Protein AF-A0AAN6NBF3-F1 (afdb_monomer)

Radius of gyration: 44.79 Å; Cα contacts (8 Å, |Δi|>4): 37; chains: 1; bounding box: 93×50×182 Å

Mean predicted aligned error: 23.92 Å

pLDDT: mean 76.31, std 18.89, range [33.0, 98.12]

Secondary structure (DSSP, 8-state):
----------S-HHHHHHHHHHHHHHHHHHHHHHHHS-SSSPPPP----HHHHHHHHHHHHHHHHHHHHHHHHHHHHHHHHHHHHHHHHHH-------------------------TTHHHHHHHHHHHHHHHHH--HHHHHHHHHHHHHHHHTT--TTSSSSSSPPPHHHHHHHHHHHHHHHHHHHHHHHHHHHHHHHHHHHHHHHHHHHHHHHHHHHHHSSS--S-----S--S-HHHHHHHHHHHHHHHHHHHHHHHHHHHHHHHHHHHHHTTSSS---------HHHHHHHHHHHHHHHHHHHHHHHHHGGGTTS-S-HHHHHHHHHHHHHHHHHHHHHHHHHHHHHHHHHS------

Structure (mmCIF, N/CA/C/O backbone):
data_AF-A0AAN6NBF3-F1
#
_entry.id   AF-A0AAN6NBF3-F1
#
loop_
_atom_site.group_PDB
_atom_site.id
_atom_site.type_symbol
_atom_site.label_atom_id
_atom_site.label_alt_id
_atom_site.label_comp_id
_atom_site.label_asym_id
_atom_site.label_entity_id
_atom_site.label_seq_id
_atom_site.pdbx_PDB_ins_code
_atom_site.Cartn_x
_atom_site.Cartn_y
_atom_site.Cartn_z
_atom_site.occupancy
_atom_site.B_iso_or_equiv
_atom_site.auth_seq_id
_atom_site.auth_comp_id
_atom_site.auth_asym_id
_atom_site.auth_atom_id
_atom_site.pdbx_PDB_model_num
ATOM 1 N N . MET A 1 1 ? 53.195 22.946 19.155 1.00 43.22 1 MET A N 1
ATOM 2 C CA . MET A 1 1 ? 53.053 23.530 17.805 1.00 43.22 1 MET A CA 1
ATOM 3 C C . MET A 1 1 ? 52.945 22.407 16.788 1.00 43.22 1 MET A C 1
ATOM 5 O O . MET A 1 1 ? 53.951 21.790 16.474 1.00 43.22 1 MET A O 1
ATOM 9 N N . ALA A 1 2 ? 51.737 22.121 16.311 1.00 36.72 2 ALA A N 1
ATOM 10 C CA . ALA A 1 2 ? 51.493 21.254 15.160 1.00 36.72 2 ALA A CA 1
ATOM 11 C C . ALA A 1 2 ? 50.267 21.817 14.428 1.00 36.72 2 ALA A C 1
ATOM 13 O O . ALA A 1 2 ? 49.318 22.270 15.062 1.00 36.72 2 ALA A O 1
ATOM 14 N N . ARG A 1 3 ? 50.392 21.941 13.109 1.00 39.16 3 ARG A N 1
ATOM 15 C CA . ARG A 1 3 ? 49.654 22.874 12.252 1.00 39.16 3 ARG A CA 1
ATOM 16 C C . ARG A 1 3 ? 48.194 22.457 12.059 1.00 39.16 3 ARG A C 1
ATOM 18 O O . ARG A 1 3 ? 47.922 21.315 11.711 1.00 39.16 3 ARG A O 1
ATOM 25 N N . LEU A 1 4 ? 47.286 23.420 12.212 1.00 40.78 4 LEU A N 1
ATOM 26 C CA . LEU A 1 4 ? 45.929 23.349 11.672 1.00 40.78 4 LEU A CA 1
ATOM 27 C C . LEU A 1 4 ? 45.999 23.181 10.144 1.00 40.78 4 LEU A C 1
ATOM 29 O O . LEU A 1 4 ? 46.654 24.005 9.501 1.00 40.78 4 LEU A O 1
ATOM 33 N N . PRO A 1 5 ? 45.271 22.238 9.527 1.00 43.66 5 PRO A N 1
ATOM 34 C CA . PRO A 1 5 ? 44.808 22.425 8.166 1.00 43.66 5 PRO A CA 1
ATOM 35 C C . PRO A 1 5 ? 43.538 23.284 8.224 1.00 43.66 5 PRO A C 1
ATOM 37 O O . PRO A 1 5 ? 42.413 22.793 8.192 1.00 43.66 5 PRO A O 1
ATOM 40 N N . GLN A 1 6 ? 43.726 24.598 8.353 1.00 49.75 6 GLN A N 1
ATOM 41 C CA . GLN A 1 6 ? 42.743 25.535 7.822 1.00 49.75 6 GLN A CA 1
ATOM 42 C C . GLN A 1 6 ? 42.815 25.429 6.289 1.00 49.75 6 GLN A C 1
ATOM 44 O O . GLN A 1 6 ? 43.917 25.464 5.752 1.00 49.75 6 GLN A O 1
ATOM 49 N N . GLN A 1 7 ? 41.654 25.352 5.623 1.00 48.50 7 GLN A N 1
ATOM 50 C CA . GLN A 1 7 ? 41.431 25.417 4.160 1.00 48.50 7 GLN A CA 1
ATOM 51 C C . GLN A 1 7 ? 41.304 24.080 3.390 1.00 48.50 7 GLN A C 1
ATOM 53 O O . GLN A 1 7 ? 42.150 23.734 2.574 1.00 48.50 7 GLN A O 1
ATOM 58 N N . THR A 1 8 ? 40.167 23.388 3.552 1.00 42.41 8 THR A N 1
ATOM 59 C CA . THR A 1 8 ? 39.599 22.464 2.531 1.00 42.41 8 THR A CA 1
ATOM 60 C C . THR A 1 8 ? 38.074 22.598 2.353 1.00 42.41 8 THR A C 1
ATOM 62 O O . THR A 1 8 ? 37.410 21.707 1.836 1.00 42.41 8 THR A O 1
ATOM 65 N N . ALA A 1 9 ? 37.490 23.745 2.699 1.00 49.81 9 ALA A N 1
ATOM 66 C CA . ALA A 1 9 ? 36.488 24.335 1.808 1.00 49.81 9 ALA A CA 1
ATOM 67 C C . ALA A 1 9 ? 37.347 25.159 0.853 1.00 49.81 9 ALA A C 1
ATOM 69 O O . ALA A 1 9 ? 38.127 25.961 1.348 1.00 49.81 9 ALA A O 1
ATOM 70 N N . ILE A 1 10 ? 37.464 24.854 -0.436 1.00 47.06 10 ILE A N 1
ATOM 71 C CA . ILE A 1 10 ? 36.564 25.257 -1.518 1.00 47.06 10 ILE A CA 1
ATOM 72 C C . ILE A 1 10 ? 36.914 24.315 -2.716 1.00 47.06 10 ILE A C 1
ATOM 74 O O . ILE A 1 10 ? 38.089 24.047 -2.920 1.00 47.06 10 ILE A O 1
ATOM 78 N N . PHE A 1 11 ? 36.050 23.667 -3.509 1.00 59.59 11 PHE A N 1
ATOM 79 C CA . PHE A 1 11 ? 34.977 24.199 -4.351 1.00 59.59 11 PHE A CA 1
ATOM 80 C C . PHE A 1 11 ? 34.038 23.073 -4.839 1.00 59.59 11 PHE A C 1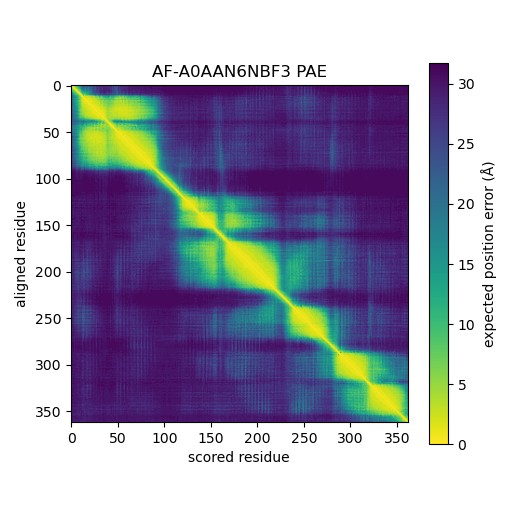
ATOM 82 O O . PHE A 1 11 ? 34.285 22.406 -5.839 1.00 59.59 11 PHE A O 1
ATOM 89 N N . SER A 1 12 ? 32.901 22.917 -4.168 1.00 60.81 12 SER A N 1
ATOM 90 C CA . SER A 1 12 ? 31.622 22.599 -4.812 1.00 60.81 12 SER A CA 1
ATOM 91 C C . SER A 1 12 ? 30.516 23.045 -3.854 1.00 60.81 12 SER A C 1
ATOM 93 O O . SER A 1 12 ? 30.543 22.628 -2.690 1.00 60.81 12 SER A O 1
ATOM 95 N N . PRO A 1 13 ? 29.554 23.885 -4.286 1.00 73.31 13 PRO A N 1
ATOM 96 C CA . PRO A 1 13 ? 28.426 24.303 -3.450 1.00 73.31 13 PRO A CA 1
ATOM 97 C C . PRO A 1 13 ? 27.709 23.127 -2.775 1.00 73.31 13 PRO A C 1
ATOM 99 O O . PRO A 1 13 ? 27.250 23.244 -1.641 1.00 73.31 13 PRO A O 1
ATOM 102 N N . SER A 1 14 ? 27.672 21.970 -3.439 1.00 72.25 14 SER A N 1
ATOM 103 C CA . SER A 1 14 ? 27.056 20.750 -2.918 1.00 72.25 14 SER A CA 1
ATOM 104 C C . SER A 1 14 ? 27.813 20.160 -1.726 1.00 72.25 14 SER A C 1
ATOM 106 O O . SER A 1 14 ? 27.184 19.762 -0.751 1.00 72.25 14 SER A O 1
ATOM 108 N N . VAL A 1 15 ? 29.150 20.146 -1.763 1.00 78.88 15 VAL A N 1
ATOM 109 C CA . VAL A 1 15 ? 29.986 19.620 -0.665 1.00 78.88 15 VAL A CA 1
ATOM 110 C C . VAL A 1 15 ? 29.936 20.556 0.539 1.00 78.88 15 VAL A C 1
ATOM 112 O O . VAL A 1 15 ? 29.787 20.100 1.669 1.00 78.88 15 VAL A O 1
ATOM 115 N N . ALA A 1 16 ? 29.974 21.870 0.299 1.00 77.56 16 ALA A N 1
ATOM 116 C CA . ALA A 1 16 ? 29.812 22.864 1.355 1.00 77.56 16 ALA A CA 1
ATOM 117 C C . ALA A 1 16 ? 28.431 22.760 2.024 1.00 77.56 16 ALA A C 1
ATOM 119 O O . ALA A 1 16 ? 28.337 22.801 3.249 1.00 77.56 16 ALA A O 1
ATOM 120 N N . ARG A 1 17 ? 27.364 22.558 1.237 1.00 79.62 17 ARG A N 1
ATOM 121 C CA . ARG A 1 17 ? 26.010 22.343 1.766 1.00 79.62 17 ARG A CA 1
ATOM 122 C C . ARG A 1 17 ? 25.912 21.049 2.578 1.00 79.62 17 ARG A C 1
ATOM 124 O O . ARG A 1 17 ? 25.316 21.083 3.647 1.00 79.62 17 ARG A O 1
ATOM 131 N N . ALA A 1 18 ? 26.514 19.953 2.111 1.00 80.50 18 ALA A N 1
ATOM 132 C CA . ALA A 1 18 ? 26.526 18.674 2.825 1.00 80.50 18 ALA A CA 1
ATOM 133 C C . ALA A 1 18 ? 27.321 18.739 4.144 1.00 80.50 18 ALA A C 1
ATOM 135 O O . ALA A 1 18 ? 26.892 18.197 5.159 1.00 80.50 18 ALA A O 1
ATOM 136 N N . ALA A 1 19 ? 28.455 19.445 4.158 1.00 81.00 19 ALA A N 1
ATOM 137 C CA . ALA A 1 19 ? 29.223 19.674 5.380 1.00 81.00 19 ALA A CA 1
ATOM 138 C C . ALA A 1 19 ? 28.460 20.571 6.370 1.00 81.00 19 ALA A C 1
ATOM 140 O O . ALA A 1 19 ? 28.448 20.297 7.568 1.00 81.00 19 ALA A O 1
ATOM 141 N N . ALA A 1 20 ? 27.780 21.611 5.874 1.00 80.62 20 ALA A N 1
ATOM 142 C CA . ALA A 1 20 ? 26.951 22.486 6.697 1.00 80.62 20 ALA A CA 1
ATOM 143 C C . ALA A 1 20 ? 25.731 21.756 7.287 1.00 80.62 20 ALA A C 1
ATOM 145 O O . ALA A 1 20 ? 25.410 21.969 8.455 1.00 80.62 20 ALA A O 1
ATOM 146 N N . SER A 1 21 ? 25.072 20.879 6.519 1.00 82.75 21 SER A N 1
ATOM 147 C CA . SER A 1 21 ? 23.970 20.060 7.038 1.00 82.75 21 SER A CA 1
ATOM 148 C C . SER A 1 21 ? 24.465 19.063 8.081 1.00 82.75 21 SER A C 1
ATOM 150 O O . SER A 1 21 ? 23.908 19.019 9.169 1.00 82.75 21 SER A O 1
ATOM 152 N N . ALA A 1 22 ? 25.573 18.363 7.817 1.00 86.06 22 ALA A N 1
ATOM 153 C CA . ALA A 1 22 ? 26.155 17.437 8.786 1.00 86.06 22 ALA A CA 1
ATOM 154 C C . ALA A 1 22 ? 26.564 18.142 10.093 1.00 86.06 22 ALA A C 1
ATOM 156 O O . ALA A 1 22 ? 26.351 17.606 11.176 1.00 86.06 22 ALA A O 1
ATOM 157 N N . ALA A 1 23 ? 27.112 19.360 10.020 1.00 86.81 23 ALA A N 1
ATOM 158 C CA . ALA A 1 23 ? 27.438 20.150 11.209 1.00 86.81 23 ALA A CA 1
ATOM 159 C C . ALA A 1 23 ? 26.187 20.539 12.019 1.00 86.81 23 ALA A C 1
ATOM 161 O O . ALA A 1 23 ? 26.211 20.490 13.250 1.00 86.81 23 ALA A O 1
ATOM 162 N N . LYS A 1 24 ? 25.084 20.887 11.341 1.00 90.31 24 LYS A N 1
ATOM 163 C CA . LYS A 1 24 ? 23.792 21.155 11.990 1.00 90.31 24 LYS A CA 1
ATOM 164 C C . LYS A 1 24 ? 23.248 19.899 12.674 1.00 90.31 24 LYS A C 1
ATOM 166 O O . LYS A 1 24 ? 22.846 19.970 13.833 1.00 90.31 24 LYS A O 1
ATOM 171 N N . ASP A 1 25 ? 23.292 18.765 11.991 1.00 92.56 25 ASP A N 1
ATOM 172 C CA . ASP A 1 25 ? 22.816 17.486 12.515 1.00 92.56 25 ASP A CA 1
ATOM 173 C C . ASP A 1 25 ? 23.613 17.056 13.758 1.00 92.56 25 ASP A C 1
ATOM 175 O O . ASP A 1 25 ? 23.029 16.654 14.763 1.00 92.56 25 ASP A O 1
ATOM 179 N N . TRP A 1 26 ? 24.936 17.249 13.755 1.00 91.94 26 TRP A N 1
ATOM 180 C CA . TRP A 1 26 ? 25.766 17.037 14.944 1.00 91.94 26 TRP A CA 1
ATOM 181 C C . TRP A 1 26 ? 25.393 17.963 16.103 1.00 91.94 26 TRP A C 1
ATOM 183 O O . TRP A 1 26 ? 25.339 17.505 17.240 1.00 91.94 26 TRP A O 1
ATOM 193 N N . SER A 1 27 ? 25.094 19.240 15.840 1.00 90.81 27 SER A N 1
ATOM 194 C CA . SER A 1 27 ? 24.665 20.166 16.899 1.00 90.81 27 SER A CA 1
ATOM 195 C C . SER A 1 27 ? 23.335 19.752 17.538 1.00 90.81 27 SER A C 1
ATOM 197 O O . SER A 1 27 ? 23.173 19.869 18.753 1.00 90.81 27 SER A O 1
ATOM 199 N N . PHE A 1 28 ? 22.412 19.204 16.738 1.00 92.56 28 PHE A N 1
ATOM 200 C CA . PHE A 1 28 ? 21.152 18.653 17.227 1.00 92.56 28 PHE A CA 1
ATOM 201 C C . PHE A 1 28 ? 21.399 17.429 18.115 1.00 92.56 28 PHE A C 1
ATOM 203 O O . PHE A 1 28 ? 20.961 17.417 19.265 1.00 92.56 28 PHE A O 1
ATOM 210 N N . VAL A 1 29 ? 22.174 16.452 17.631 1.00 91.38 29 VAL A N 1
ATOM 211 C CA . VAL A 1 29 ? 22.527 15.246 18.396 1.00 91.38 29 VAL A CA 1
ATOM 212 C C . VAL A 1 29 ? 23.249 15.600 19.695 1.00 91.38 29 VAL A C 1
ATOM 214 O O . VAL A 1 29 ? 22.909 15.055 20.740 1.00 91.38 29 VAL A O 1
ATOM 217 N N . ASP A 1 30 ? 24.197 16.541 19.662 1.00 89.25 30 ASP A N 1
ATOM 218 C CA . ASP A 1 30 ? 24.897 16.996 20.862 1.00 89.25 30 ASP A CA 1
ATOM 219 C C . ASP A 1 30 ? 23.894 17.608 21.856 1.00 89.25 30 ASP A C 1
ATOM 221 O O . ASP A 1 30 ? 23.885 17.211 23.019 1.00 89.25 30 ASP A O 1
ATOM 225 N N . SER A 1 31 ? 22.997 18.505 21.430 1.00 90.00 31 SER A N 1
ATOM 226 C CA . SER A 1 31 ? 21.980 19.090 22.325 1.00 90.00 31 SER A CA 1
ATOM 227 C C . SER A 1 31 ? 21.046 18.039 22.942 1.00 90.00 31 SER A C 1
ATOM 229 O O . SER A 1 31 ? 20.753 18.083 24.140 1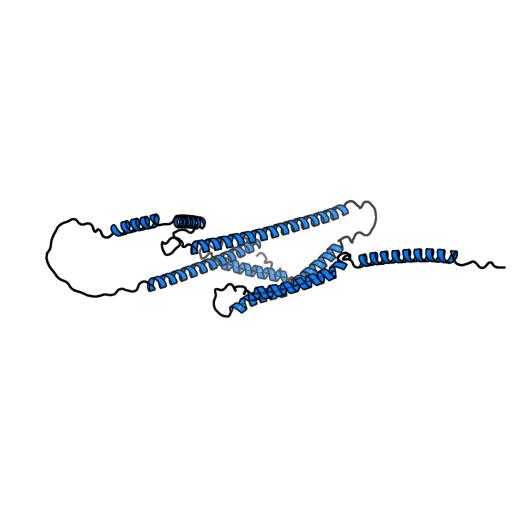.00 90.00 31 SER A O 1
ATOM 231 N N . TRP A 1 32 ? 20.652 17.042 22.149 1.00 91.06 32 TRP A N 1
ATOM 232 C CA . TRP A 1 32 ? 19.799 15.937 22.570 1.00 91.06 32 TRP A CA 1
ATOM 233 C C . TRP A 1 32 ? 20.515 15.005 23.564 1.00 91.06 32 TRP A C 1
ATOM 235 O O . TRP A 1 32 ? 19.954 14.659 24.606 1.00 91.06 32 TRP A O 1
ATOM 245 N N . LEU A 1 33 ? 21.789 14.679 23.327 1.00 88.88 33 LEU A N 1
ATOM 246 C CA . LEU A 1 33 ? 22.610 13.913 24.268 1.00 88.88 33 LEU A CA 1
ATOM 247 C C . LEU A 1 33 ? 22.807 14.668 25.590 1.00 88.88 33 LEU A C 1
ATOM 249 O O . LEU A 1 33 ? 22.673 14.071 26.655 1.00 88.88 33 LEU A O 1
ATOM 253 N N . HIS A 1 34 ? 23.050 15.981 25.557 1.00 87.88 34 HIS A N 1
ATOM 254 C CA . HIS A 1 34 ? 23.149 16.786 26.782 1.00 87.88 34 HIS A CA 1
ATOM 255 C C . HIS A 1 34 ? 21.834 16.807 27.575 1.00 87.88 34 HIS A C 1
ATOM 257 O O . HIS A 1 34 ? 21.866 16.826 28.804 1.00 87.88 34 HIS A O 1
ATOM 263 N N . SER A 1 35 ? 20.683 16.760 26.896 1.00 87.00 35 SER A N 1
ATOM 264 C CA . SER A 1 35 ? 19.375 16.635 27.549 1.00 87.00 35 SER A CA 1
ATOM 265 C C . SER A 1 35 ? 19.188 15.274 28.232 1.00 87.00 35 SER A C 1
ATOM 267 O O . SER A 1 35 ? 18.689 15.224 29.356 1.00 87.00 35 SER A O 1
ATOM 269 N N . LYS A 1 36 ? 19.607 14.171 27.594 1.00 84.69 36 LYS A N 1
ATOM 270 C CA . LYS A 1 36 ? 19.441 12.810 28.142 1.00 84.69 36 LYS A CA 1
ATOM 271 C C . LYS A 1 36 ? 20.499 12.436 29.195 1.00 84.69 36 LYS A C 1
ATOM 273 O O . LYS A 1 36 ? 20.242 11.548 30.004 1.00 84.69 36 LYS A O 1
ATOM 278 N N . PHE A 1 37 ? 21.642 13.127 29.239 1.00 85.12 37 PHE A N 1
ATOM 279 C CA . PHE A 1 37 ? 22.717 12.917 30.222 1.00 85.12 37 PHE A CA 1
ATOM 280 C C . PHE A 1 37 ? 22.956 14.140 31.142 1.00 85.12 37 PHE A C 1
ATOM 282 O O . PHE A 1 37 ? 24.029 14.752 31.097 1.00 85.12 37 PHE A O 1
ATOM 289 N N . PRO A 1 38 ? 21.997 14.521 32.012 1.00 79.75 38 PRO A N 1
ATOM 290 C CA . PRO A 1 38 ? 22.195 15.616 32.956 1.00 79.75 38 PRO A CA 1
ATOM 291 C C . PRO A 1 38 ? 23.096 15.194 34.134 1.00 79.75 38 PRO A C 1
ATOM 293 O O . PRO A 1 38 ? 22.701 14.400 34.982 1.00 79.75 38 PRO A O 1
ATOM 296 N N . GLY A 1 39 ? 24.292 15.788 34.226 1.00 67.75 39 GLY A N 1
ATOM 297 C CA . GLY A 1 39 ? 25.159 15.745 35.413 1.00 67.75 39 GLY A CA 1
ATOM 298 C C . GLY A 1 39 ? 25.971 14.452 35.626 1.00 67.75 39 GLY A C 1
ATOM 299 O O . GLY A 1 39 ? 25.451 13.348 35.562 1.00 67.75 39 GLY A O 1
ATOM 300 N N . HIS A 1 40 ? 27.269 14.619 35.931 1.00 58.81 40 HIS A N 1
ATOM 301 C CA . HIS A 1 40 ? 28.294 13.642 36.388 1.00 58.81 40 HIS A CA 1
ATOM 302 C C . HIS A 1 40 ? 28.554 12.386 35.527 1.00 58.81 40 HIS A C 1
ATOM 304 O O . HIS A 1 40 ? 29.676 11.884 35.528 1.00 58.81 40 HIS A O 1
ATOM 310 N N . ARG A 1 41 ? 27.594 11.907 34.734 1.00 64.38 41 ARG A N 1
ATOM 311 C CA . ARG A 1 41 ? 27.805 10.975 33.624 1.00 64.38 41 ARG A CA 1
ATOM 312 C C . ARG A 1 41 ? 27.828 11.786 32.338 1.00 64.38 41 ARG A C 1
ATOM 314 O O . ARG A 1 41 ? 26.805 11.951 31.689 1.00 64.38 41 ARG A O 1
ATOM 321 N N . GLY A 1 42 ? 28.989 12.351 32.013 1.00 72.19 42 GLY A N 1
ATOM 322 C CA . GLY A 1 42 ? 29.194 12.957 30.699 1.00 72.19 42 GLY A CA 1
ATOM 323 C C . GLY A 1 42 ? 28.897 11.950 29.586 1.00 72.19 42 GLY A C 1
ATOM 324 O O . GLY A 1 42 ? 28.964 10.737 29.803 1.00 72.19 42 GLY A O 1
ATOM 325 N N . VAL A 1 43 ? 28.561 12.459 28.403 1.00 76.12 43 VAL A N 1
ATOM 326 C CA . VAL A 1 43 ? 28.335 11.635 27.212 1.00 76.12 43 VAL A CA 1
ATOM 327 C C . VAL A 1 43 ? 29.551 10.716 27.007 1.00 76.12 43 VAL A C 1
ATOM 329 O O . VAL A 1 43 ? 30.676 11.224 26.952 1.00 76.12 43 VAL A O 1
ATOM 332 N N . PRO A 1 44 ? 29.370 9.383 26.929 1.00 81.38 44 PRO A N 1
ATOM 333 C CA . PRO A 1 44 ? 30.471 8.462 26.666 1.00 81.38 44 PRO A CA 1
ATOM 334 C C . PRO A 1 44 ? 31.221 8.846 25.382 1.00 81.38 44 PRO A C 1
ATOM 336 O O . PRO A 1 44 ? 30.579 9.280 24.427 1.00 81.38 44 PRO A O 1
ATOM 339 N N . PRO A 1 45 ? 32.556 8.702 25.314 1.00 80.81 45 PRO A N 1
ATOM 340 C CA . PRO A 1 45 ? 33.281 8.988 24.084 1.00 80.81 45 PRO A CA 1
ATOM 341 C C . PRO A 1 45 ? 32.875 7.983 23.000 1.00 80.81 45 PRO A C 1
ATOM 343 O O . PRO A 1 45 ? 32.869 6.776 23.234 1.00 80.81 45 PRO A O 1
ATOM 346 N N . PHE A 1 46 ? 32.554 8.481 21.810 1.00 86.25 46 PHE A N 1
ATOM 347 C CA . PHE A 1 46 ? 32.230 7.661 20.646 1.00 86.25 46 PHE A CA 1
ATOM 348 C C . PHE A 1 46 ? 32.831 8.268 19.376 1.00 86.25 46 PHE A C 1
ATOM 350 O O . PHE A 1 46 ? 33.150 9.459 19.317 1.00 86.25 46 PHE A O 1
ATOM 357 N N . GLU A 1 47 ? 32.998 7.440 18.349 1.00 89.31 47 GLU A N 1
ATOM 358 C CA . GLU A 1 47 ? 33.545 7.873 17.067 1.00 89.31 47 GLU A CA 1
ATOM 359 C C . GLU A 1 47 ? 32.504 8.673 16.272 1.00 89.31 47 GLU A C 1
ATOM 361 O O . GLU A 1 47 ? 31.386 8.215 16.031 1.00 89.31 47 GLU A O 1
ATOM 366 N N . ARG A 1 48 ? 32.869 9.884 15.838 1.00 86.25 48 ARG A N 1
ATOM 367 C CA . ARG A 1 48 ? 32.015 10.759 15.018 1.00 86.25 48 ARG A CA 1
ATOM 368 C C . ARG A 1 48 ? 32.116 10.387 13.535 1.00 86.25 48 ARG A C 1
ATOM 370 O O . ARG A 1 48 ? 32.701 11.118 12.738 1.00 86.25 48 ARG A O 1
ATOM 377 N N . THR A 1 49 ? 31.570 9.230 13.176 1.00 90.38 49 THR A N 1
ATOM 378 C CA . THR A 1 49 ? 31.453 8.739 11.795 1.00 90.38 49 THR A CA 1
ATOM 379 C C . THR A 1 49 ? 30.076 9.105 11.209 1.00 90.38 49 THR A C 1
ATOM 381 O O . THR A 1 49 ? 29.135 9.398 11.950 1.00 90.38 49 THR A O 1
ATOM 384 N N . PRO A 1 50 ? 29.898 9.130 9.873 1.00 86.31 50 PRO A N 1
ATOM 385 C CA . PRO A 1 50 ? 28.583 9.393 9.274 1.00 86.31 50 PRO A CA 1
ATOM 386 C C . PRO A 1 50 ? 27.541 8.320 9.633 1.00 86.31 50 PRO A C 1
ATOM 388 O O . PRO A 1 50 ? 26.348 8.613 9.699 1.00 86.31 50 PRO A O 1
ATOM 391 N N . GLU A 1 51 ? 27.982 7.088 9.897 1.00 87.06 51 GLU A N 1
ATOM 392 C CA . GLU A 1 51 ? 27.112 6.000 10.346 1.00 87.06 51 GLU A CA 1
ATOM 393 C C . GLU A 1 51 ? 26.603 6.234 11.771 1.00 87.06 51 GLU A C 1
ATOM 395 O O . GLU A 1 51 ? 25.407 6.071 12.019 1.00 87.06 51 GLU A O 1
ATOM 400 N N . THR A 1 52 ? 27.464 6.698 12.689 1.00 91.12 52 THR A N 1
ATOM 401 C CA . THR A 1 52 ? 27.036 7.021 14.058 1.00 91.12 52 THR A CA 1
ATOM 402 C C . THR A 1 52 ? 26.108 8.227 14.092 1.00 91.12 52 THR A C 1
ATOM 404 O O . THR A 1 52 ? 25.125 8.194 14.827 1.00 91.12 52 THR A O 1
ATOM 407 N N . LEU A 1 53 ? 26.326 9.243 13.247 1.00 90.44 53 LEU A N 1
ATOM 408 C CA . LEU A 1 53 ? 25.376 10.352 13.084 1.00 90.44 53 LEU A CA 1
ATOM 409 C C . LEU A 1 53 ? 23.998 9.849 12.649 1.00 90.44 53 LEU A C 1
ATOM 411 O O . LEU A 1 53 ? 22.990 10.233 13.235 1.00 90.44 53 LEU A O 1
ATOM 415 N N . ARG A 1 54 ? 23.944 8.964 11.646 1.00 90.12 54 ARG A N 1
ATOM 416 C CA . ARG A 1 54 ? 22.677 8.418 11.147 1.00 90.12 54 ARG A CA 1
ATOM 417 C C . ARG A 1 54 ? 21.953 7.600 12.215 1.00 90.12 54 ARG A C 1
ATOM 419 O O . ARG A 1 54 ? 20.743 7.750 12.366 1.00 90.12 54 ARG A O 1
ATOM 426 N N . ALA A 1 55 ? 22.682 6.763 12.951 1.00 92.56 55 ALA A N 1
ATOM 427 C CA . ALA A 1 55 ? 22.124 5.959 14.033 1.00 92.56 55 ALA A CA 1
ATOM 428 C C . ALA A 1 55 ? 21.613 6.831 15.193 1.00 92.56 55 ALA A C 1
ATOM 430 O O . ALA A 1 55 ? 20.502 6.615 15.672 1.00 92.56 55 ALA A O 1
ATOM 431 N N . LEU A 1 56 ? 22.384 7.842 15.609 1.00 91.94 56 LEU A N 1
ATOM 432 C CA . LEU A 1 56 ? 21.999 8.756 16.688 1.00 91.94 56 LEU A CA 1
ATOM 433 C C . LEU A 1 56 ? 20.825 9.654 16.298 1.00 91.94 56 LEU A C 1
ATOM 435 O O . LEU A 1 56 ? 19.958 9.874 17.132 1.00 91.94 56 LEU A O 1
ATOM 439 N N . LEU A 1 57 ? 20.751 10.124 15.050 1.00 93.44 57 LEU A N 1
ATOM 440 C CA . LEU A 1 57 ? 19.578 10.849 14.559 1.00 93.44 57 LEU A CA 1
ATOM 441 C C . LEU A 1 57 ? 18.331 9.970 14.575 1.00 93.44 57 LEU A C 1
ATOM 443 O O . LEU A 1 57 ? 17.315 10.396 15.107 1.00 93.44 57 LEU A O 1
ATOM 447 N N . ALA A 1 58 ? 18.416 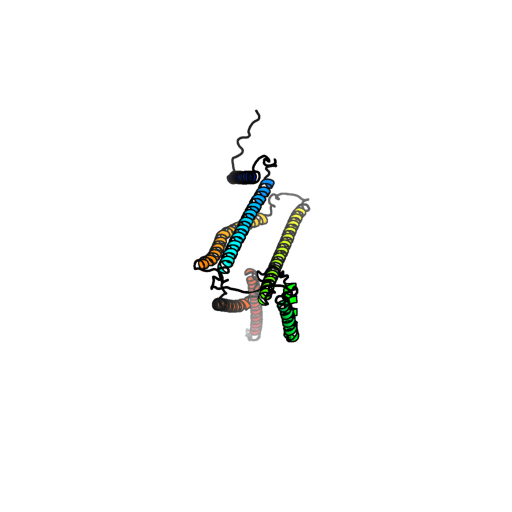8.746 14.041 1.00 93.56 58 ALA A N 1
ATOM 448 C CA . ALA A 1 58 ? 17.288 7.817 14.036 1.00 93.56 58 ALA A CA 1
ATOM 449 C C . ALA A 1 58 ? 16.797 7.512 15.460 1.00 93.56 58 ALA A C 1
ATOM 451 O O . ALA A 1 58 ? 15.594 7.479 15.714 1.00 93.56 58 ALA A O 1
ATOM 452 N N . LEU A 1 59 ? 17.728 7.336 16.399 1.00 93.38 59 LEU A N 1
ATOM 453 C CA . LEU A 1 59 ? 17.408 7.093 17.800 1.00 93.38 59 LEU A CA 1
ATOM 454 C C . LEU A 1 59 ? 16.838 8.343 18.483 1.00 93.38 59 LEU A C 1
ATOM 456 O O . LEU A 1 59 ? 15.873 8.230 19.233 1.00 93.38 59 LEU A O 1
ATOM 460 N N . ALA A 1 60 ? 17.382 9.530 18.203 1.00 93.19 60 ALA A N 1
ATOM 461 C CA . ALA A 1 60 ? 16.853 10.789 18.716 1.00 93.19 60 ALA A CA 1
ATOM 462 C C . ALA A 1 60 ? 15.409 11.006 18.252 1.00 93.19 60 ALA A C 1
ATOM 464 O O . ALA A 1 60 ? 14.543 11.248 19.088 1.00 93.19 60 ALA A O 1
ATOM 465 N N . THR A 1 61 ? 15.140 10.816 16.956 1.00 93.38 61 THR A N 1
ATOM 466 C CA . THR A 1 61 ? 13.786 10.922 16.400 1.00 93.38 61 THR A CA 1
ATOM 467 C C . THR A 1 61 ? 12.844 9.872 16.977 1.00 93.38 61 THR A C 1
ATOM 469 O O . THR A 1 61 ? 11.720 10.207 17.318 1.00 93.38 61 THR A O 1
ATOM 472 N N . ALA A 1 62 ? 13.296 8.624 17.144 1.00 94.31 62 ALA A 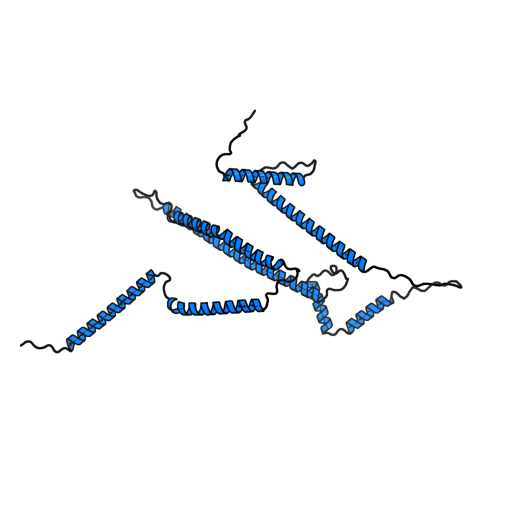N 1
ATOM 473 C CA . ALA A 1 62 ? 12.469 7.557 17.710 1.00 94.31 62 ALA A CA 1
ATOM 474 C C . ALA A 1 62 ? 12.138 7.795 19.195 1.00 94.31 62 ALA A C 1
ATOM 476 O O . ALA A 1 62 ? 11.039 7.486 19.652 1.00 94.31 62 ALA A O 1
ATOM 477 N N . ASN A 1 63 ? 13.076 8.365 19.954 1.00 94.50 63 ASN A N 1
ATOM 478 C CA . ASN A 1 63 ? 12.828 8.749 21.339 1.00 94.50 63 ASN A CA 1
ATOM 479 C C . ASN A 1 63 ? 11.876 9.942 21.436 1.00 94.50 63 ASN A C 1
ATOM 481 O O . ASN A 1 63 ? 11.028 9.943 22.317 1.00 94.50 63 ASN A O 1
ATOM 485 N N . GLU A 1 64 ? 11.996 10.935 20.553 1.00 92.81 64 GLU A N 1
ATOM 486 C CA . GLU A 1 64 ? 11.080 12.079 20.519 1.00 92.81 64 GLU A CA 1
ATOM 487 C C . GLU A 1 64 ? 9.652 11.632 20.182 1.00 92.81 64 GLU A C 1
ATOM 489 O O . GLU A 1 64 ? 8.730 11.979 20.912 1.00 92.81 64 GLU A O 1
ATOM 494 N N . THR A 1 65 ? 9.473 10.757 19.185 1.00 93.44 65 THR A N 1
ATOM 495 C CA . THR A 1 65 ? 8.153 10.183 18.872 1.00 93.44 65 THR A CA 1
ATOM 496 C C . THR A 1 65 ? 7.586 9.368 20.034 1.00 93.44 65 THR A C 1
ATOM 498 O O . THR A 1 65 ? 6.410 9.493 20.355 1.00 93.44 65 THR A O 1
ATOM 501 N N . ALA A 1 66 ? 8.414 8.571 20.717 1.00 93.38 66 ALA A N 1
ATOM 502 C CA . ALA A 1 66 ? 7.966 7.796 21.875 1.00 93.38 66 ALA A CA 1
ATOM 503 C C . ALA A 1 66 ? 7.608 8.693 23.079 1.00 93.38 66 ALA A C 1
ATOM 505 O O . ALA A 1 66 ? 6.639 8.427 23.793 1.00 93.38 66 ALA A O 1
ATOM 506 N N . ASP A 1 67 ? 8.377 9.762 23.310 1.00 92.19 67 ASP A N 1
ATOM 507 C CA . ASP A 1 67 ? 8.103 10.753 24.353 1.00 92.19 67 ASP A CA 1
ATOM 508 C C . ASP A 1 67 ? 6.790 11.513 24.042 1.00 92.19 67 ASP A C 1
ATOM 510 O O . ASP A 1 67 ? 5.967 11.718 24.941 1.00 92.19 67 ASP A O 1
ATOM 514 N N . GLU A 1 68 ? 6.539 11.862 22.772 1.00 94.50 68 GLU A N 1
ATOM 515 C CA . GLU A 1 68 ? 5.277 12.451 22.302 1.00 94.50 68 GLU A CA 1
ATOM 516 C C . GLU A 1 68 ? 4.088 11.508 22.524 1.00 94.50 68 GLU A C 1
ATOM 518 O O . GLU A 1 68 ? 3.112 11.908 23.164 1.00 94.50 68 GLU A O 1
ATOM 523 N N . GLU A 1 69 ? 4.180 10.251 22.084 1.00 94.44 69 GLU A N 1
ATOM 524 C CA . GLU A 1 69 ? 3.145 9.228 22.288 1.00 94.44 69 GLU A CA 1
ATOM 525 C C . GLU A 1 69 ? 2.816 9.053 23.772 1.00 94.44 69 GLU A C 1
ATOM 527 O O . GLU A 1 69 ? 1.649 9.091 24.170 1.00 94.44 69 GLU A O 1
ATOM 532 N N . ARG A 1 70 ? 3.840 8.953 24.627 1.00 93.81 70 ARG A N 1
ATOM 533 C CA . ARG A 1 70 ? 3.649 8.830 26.075 1.00 93.81 70 ARG A CA 1
ATOM 534 C C . ARG A 1 70 ? 2.977 10.064 26.675 1.00 93.81 70 ARG A C 1
ATOM 536 O O . ARG A 1 70 ? 2.155 9.934 27.585 1.00 93.81 70 ARG A O 1
ATOM 543 N N . SER A 1 71 ? 3.296 11.255 26.171 1.00 95.56 71 SER A N 1
ATOM 544 C CA . SER A 1 71 ? 2.643 12.494 26.600 1.00 95.56 71 SER A CA 1
ATOM 545 C C . SER A 1 71 ? 1.163 12.537 26.198 1.00 95.56 71 SER A C 1
ATOM 547 O O . SER A 1 71 ? 0.334 13.013 26.976 1.00 95.56 71 SER A O 1
ATOM 549 N N . LEU A 1 72 ? 0.815 12.000 25.023 1.00 93.81 72 LEU A N 1
ATOM 550 C CA . LEU A 1 72 ? -0.565 11.906 24.547 1.00 93.81 72 LEU A CA 1
ATOM 551 C C . LEU A 1 72 ? -1.366 10.906 25.377 1.00 93.81 72 LEU A C 1
ATOM 553 O O . LEU A 1 72 ? -2.448 11.254 25.845 1.00 93.81 72 LEU A O 1
ATOM 557 N N . VAL A 1 73 ? -0.814 9.717 25.632 1.00 94.38 73 VAL A N 1
ATOM 558 C CA . VAL A 1 73 ? -1.446 8.707 26.494 1.00 94.38 73 VAL A CA 1
ATOM 559 C C . VAL A 1 73 ? -1.698 9.274 27.890 1.00 94.38 73 VAL A C 1
ATOM 561 O O . VAL A 1 73 ? -2.825 9.224 28.368 1.00 94.38 73 VAL A O 1
ATOM 564 N N . SER A 1 74 ? -0.703 9.922 28.505 1.00 94.75 74 SER A N 1
ATOM 565 C CA . SER A 1 74 ? -0.870 10.526 29.834 1.00 94.75 74 SER A CA 1
ATOM 566 C C . SER A 1 74 ? -1.953 11.616 29.866 1.00 94.75 74 SER A C 1
ATOM 568 O O . SER A 1 74 ? -2.691 11.722 30.846 1.00 94.75 74 SER A O 1
ATOM 570 N N . ARG A 1 75 ? -2.093 12.416 28.798 1.00 95.12 75 ARG A N 1
ATOM 571 C CA . ARG A 1 75 ? -3.173 13.412 28.684 1.00 95.12 75 ARG A CA 1
ATOM 572 C C . ARG A 1 75 ? -4.544 12.765 28.516 1.00 95.12 75 ARG A C 1
ATOM 574 O O . ARG A 1 75 ? -5.500 13.240 29.123 1.00 95.12 75 ARG A O 1
ATOM 581 N N . LEU A 1 76 ? -4.642 11.710 27.709 1.00 94.88 76 LEU A N 1
ATOM 582 C CA . LEU A 1 76 ? -5.882 10.957 27.522 1.00 94.88 76 LEU A CA 1
ATOM 583 C C . LEU A 1 76 ? -6.323 10.301 28.830 1.00 94.88 76 LEU A C 1
ATOM 585 O O . LEU A 1 76 ? -7.475 10.454 29.221 1.00 94.88 76 LEU A O 1
ATOM 589 N N . GLU A 1 77 ? -5.399 9.654 29.542 1.00 94.75 77 GLU A N 1
ATOM 590 C CA . GLU A 1 77 ? -5.654 9.076 30.863 1.00 94.75 77 GLU A CA 1
ATOM 591 C C . GLU A 1 77 ? -6.127 10.144 31.857 1.00 94.75 77 GLU A C 1
ATOM 593 O O . GLU A 1 77 ? -7.132 9.948 32.537 1.00 94.75 77 GLU A O 1
ATOM 598 N N . ALA A 1 78 ? -5.464 11.305 31.908 1.00 93.69 78 ALA A N 1
ATOM 599 C CA . ALA A 1 78 ? -5.875 12.405 32.778 1.00 93.69 78 ALA A CA 1
ATOM 600 C C . ALA A 1 78 ? -7.280 12.935 32.432 1.00 93.69 78 ALA A C 1
ATOM 602 O O . ALA A 1 78 ? -8.083 13.173 33.334 1.00 93.69 78 ALA A O 1
ATOM 603 N N . SER A 1 79 ? -7.596 13.079 31.141 1.00 92.94 79 SER A N 1
ATOM 604 C CA . SER A 1 79 ? -8.923 13.503 30.677 1.00 92.94 79 SER A CA 1
ATOM 605 C C . SER A 1 79 ? -10.002 12.472 31.017 1.00 92.94 79 SER A C 1
ATOM 607 O O . SER A 1 79 ? -11.067 12.841 31.506 1.00 92.94 79 SER A O 1
ATOM 609 N N . ALA A 1 80 ? -9.722 11.184 30.808 1.00 92.44 80 ALA A N 1
ATOM 610 C CA . ALA A 1 80 ? -10.643 10.097 31.128 1.00 92.44 80 ALA A CA 1
ATOM 611 C C . ALA A 1 80 ? -10.912 10.008 32.641 1.00 92.44 80 ALA A C 1
ATOM 613 O O . ALA A 1 80 ? -12.056 9.854 33.065 1.00 92.44 80 ALA A O 1
ATOM 614 N N . LEU A 1 81 ? -9.878 10.175 33.477 1.00 92.62 81 LEU A N 1
ATOM 615 C CA . LEU A 1 81 ? -10.038 10.238 34.933 1.00 92.62 81 LEU A CA 1
ATOM 616 C C . LEU A 1 81 ? -10.883 11.442 35.367 1.00 92.62 81 LEU A C 1
ATOM 618 O O . LEU A 1 81 ? -11.716 11.306 36.263 1.00 92.62 81 LEU A O 1
ATOM 622 N N . GLN A 1 82 ? -10.704 12.601 34.731 1.00 93.00 82 GLN A N 1
ATOM 623 C CA . GLN A 1 82 ? -11.502 13.794 35.017 1.00 93.00 82 GLN A CA 1
ATOM 624 C C . GLN A 1 82 ? -12.986 13.589 34.669 1.00 93.00 82 GLN A C 1
ATOM 626 O O . GLN A 1 82 ? -13.860 13.989 35.440 1.00 93.00 82 GLN A O 1
ATOM 631 N N . GLU A 1 83 ? -13.281 12.934 33.546 1.00 91.00 83 GLU A N 1
ATOM 632 C CA . GLU A 1 83 ? -14.648 12.601 33.132 1.00 91.00 83 GLU A CA 1
ATOM 633 C C . GLU A 1 83 ? -15.311 11.623 34.116 1.00 91.00 83 GLU A C 1
ATOM 635 O O . GLU A 1 83 ? -16.420 11.876 34.595 1.00 91.00 83 GLU A O 1
ATOM 640 N N . LEU A 1 84 ? -14.597 10.569 34.531 1.00 88.50 84 LEU A N 1
ATOM 641 C CA . LEU A 1 84 ? -15.082 9.632 35.550 1.00 88.50 84 LEU A CA 1
ATOM 642 C C . LEU A 1 84 ? -15.345 10.319 36.900 1.00 88.50 84 LEU A C 1
ATOM 644 O O . LEU A 1 84 ? -16.363 10.046 37.538 1.00 88.50 84 LEU A O 1
ATOM 648 N N . GLN A 1 85 ? -14.478 11.243 37.327 1.00 90.69 85 GLN A N 1
ATOM 649 C CA . GLN A 1 85 ? -14.692 12.035 38.545 1.00 90.69 85 GLN A CA 1
ATOM 650 C C . GLN A 1 85 ? -15.935 12.930 38.443 1.00 90.69 85 GLN A C 1
ATOM 652 O O . GLN A 1 85 ? -16.695 13.050 39.411 1.00 90.69 85 GLN A O 1
ATOM 657 N N . HIS A 1 86 ? -16.182 13.528 37.275 1.00 87.75 86 HIS A N 1
ATOM 658 C CA . HIS A 1 86 ? -17.372 14.341 37.034 1.00 87.75 86 HIS A CA 1
ATOM 659 C C . HIS A 1 86 ? -18.657 13.491 37.082 1.00 87.75 86 HIS A C 1
ATOM 661 O O . HIS A 1 86 ? -19.638 13.876 37.727 1.00 87.75 86 HIS A O 1
ATOM 667 N N . HIS A 1 87 ? -18.646 12.294 36.485 1.00 79.62 87 HIS A N 1
ATOM 668 C CA . HIS A 1 87 ? -19.774 11.358 36.549 1.00 79.62 87 HIS A CA 1
ATOM 669 C C . HIS A 1 87 ? -20.029 10.816 37.960 1.00 79.62 87 HIS A C 1
ATOM 671 O O . HIS A 1 87 ? -21.187 10.738 38.372 1.00 79.62 87 HIS A O 1
ATOM 677 N N . ALA A 1 88 ? -18.977 10.503 38.722 1.00 78.75 88 ALA A N 1
ATOM 678 C CA . ALA A 1 88 ? -19.104 10.066 40.112 1.00 78.75 88 ALA A CA 1
ATOM 679 C C . ALA A 1 88 ? -19.736 11.157 40.992 1.00 78.75 88 ALA A C 1
ATOM 681 O O . ALA A 1 88 ? -20.674 10.885 41.736 1.00 78.75 88 ALA A O 1
ATOM 682 N N . THR A 1 89 ? -19.295 12.411 40.837 1.00 73.81 89 THR A N 1
ATOM 683 C CA . THR A 1 89 ? -19.824 13.550 41.610 1.00 73.81 89 THR A CA 1
ATOM 684 C C . THR A 1 89 ? -21.292 13.841 41.276 1.00 73.81 89 THR A C 1
ATOM 686 O O . THR A 1 89 ? -22.070 14.184 42.162 1.00 73.81 89 THR A O 1
ATOM 689 N N . THR A 1 90 ? -21.699 13.651 40.016 1.00 64.88 90 THR A N 1
ATOM 690 C CA . THR A 1 90 ? -23.091 13.863 39.580 1.00 64.88 90 THR A CA 1
ATOM 691 C C . THR A 1 90 ? -24.044 12.786 40.122 1.00 64.88 90 THR A C 1
ATOM 693 O O . THR A 1 90 ? -25.220 13.068 40.341 1.00 64.88 90 THR A O 1
ATOM 696 N N . GLN A 1 91 ? -23.559 11.567 40.387 1.00 57.31 91 GLN A N 1
ATOM 697 C CA . GLN A 1 91 ? -24.373 10.493 40.975 1.00 57.31 91 GLN A CA 1
ATOM 698 C C . GLN A 1 91 ? -24.459 10.551 42.510 1.00 57.31 91 GLN A C 1
ATOM 700 O O . GLN A 1 91 ? -25.368 9.959 43.089 1.00 57.31 91 GLN A O 1
ATOM 705 N N . THR A 1 92 ? -23.572 11.287 43.187 1.00 53.50 92 THR A N 1
ATOM 706 C CA . THR A 1 92 ? -23.578 11.424 44.652 1.00 53.50 92 THR A CA 1
ATOM 707 C C . THR A 1 92 ? -23.952 12.842 45.091 1.00 53.50 92 THR A C 1
ATOM 709 O O . THR A 1 92 ? -23.093 13.691 45.322 1.00 53.50 92 THR A O 1
ATOM 712 N N . SER A 1 93 ? -25.250 13.110 45.250 1.00 46.59 93 SER A N 1
ATOM 713 C CA . SER A 1 93 ? -25.777 14.242 46.032 1.00 46.59 93 SER A CA 1
ATOM 714 C C . SER A 1 93 ? -27.098 13.858 46.728 1.00 46.59 93 SER A C 1
ATOM 716 O O . SER A 1 93 ? -27.776 12.935 46.281 1.00 46.59 93 SER A O 1
ATOM 718 N N . PRO A 1 94 ? -27.424 14.472 47.882 1.00 49.56 94 PRO A N 1
ATOM 719 C CA . PRO A 1 94 ? -27.682 13.731 49.120 1.00 49.56 94 PRO A CA 1
ATOM 720 C C . PRO A 1 94 ? -29.168 13.600 49.494 1.00 49.56 94 PRO A C 1
ATOM 722 O O . PRO A 1 94 ? -29.920 14.573 49.470 1.00 49.56 94 PRO A O 1
ATOM 725 N N . ILE A 1 95 ? -29.568 12.418 49.978 1.00 40.53 95 ILE A N 1
ATOM 726 C CA . ILE A 1 95 ? -30.808 12.236 50.748 1.00 40.53 95 ILE A CA 1
ATOM 727 C C . ILE A 1 95 ? -30.654 12.961 52.094 1.00 40.53 95 ILE A C 1
ATOM 729 O O . ILE A 1 95 ? -29.864 12.565 52.949 1.00 40.53 95 ILE A O 1
ATOM 733 N N . THR A 1 96 ? -31.407 14.049 52.261 1.00 37.56 96 THR A N 1
ATOM 734 C CA . THR A 1 96 ? -31.481 14.873 53.474 1.00 37.56 96 THR A CA 1
ATOM 735 C C . THR A 1 96 ? -32.882 14.755 54.085 1.00 37.56 96 THR A C 1
ATOM 737 O O . THR A 1 96 ? -33.857 15.221 53.509 1.00 37.56 96 THR A O 1
ATOM 740 N N . THR A 1 97 ? -32.931 14.108 55.256 1.00 39.25 97 THR A N 1
ATOM 741 C CA . THR A 1 97 ? -33.779 14.365 56.444 1.00 39.25 97 THR A CA 1
ATOM 742 C C . THR A 1 97 ? -35.306 14.498 56.335 1.00 39.25 97 THR A C 1
ATOM 744 O O . THR A 1 97 ? -35.815 15.502 55.842 1.00 39.25 97 THR A O 1
ATOM 747 N N . ILE A 1 98 ? -36.014 13.622 57.067 1.00 43.75 98 ILE A N 1
ATOM 748 C CA . ILE A 1 98 ? -37.212 13.989 57.846 1.00 43.75 98 ILE A CA 1
ATOM 749 C C . ILE A 1 98 ? -37.133 13.330 59.244 1.00 43.75 98 ILE A C 1
ATOM 751 O O . ILE A 1 98 ? -37.099 12.110 59.362 1.00 43.75 98 ILE A O 1
ATOM 755 N N . SER A 1 99 ? -37.021 14.191 60.266 1.00 39.59 99 SER A N 1
ATOM 756 C CA . SER A 1 99 ? -37.616 14.210 61.625 1.00 39.59 99 SER A CA 1
ATOM 757 C C . SER A 1 99 ? -38.517 13.040 62.077 1.00 39.59 99 SER A C 1
ATOM 759 O O . SER A 1 99 ? -39.227 12.470 61.267 1.00 39.59 99 SER A O 1
ATOM 761 N N . SER A 1 100 ? -38.766 12.720 63.353 1.00 37.91 100 SER A N 1
ATOM 762 C CA . SER A 1 100 ? -38.274 13.069 64.699 1.00 37.91 100 SER A CA 1
ATOM 763 C C . SER A 1 100 ? -39.159 12.293 65.704 1.00 37.91 100 SER A C 1
ATOM 765 O O . SER A 1 100 ? -40.346 12.138 65.419 1.00 37.91 100 SER A O 1
ATOM 767 N N . SER A 1 101 ? -38.628 11.944 66.888 1.00 34.38 101 SER A N 1
ATOM 768 C CA . SER A 1 101 ? -39.301 11.711 68.199 1.00 34.38 101 SER A CA 1
ATOM 769 C C . SER A 1 101 ? -39.103 10.333 68.873 1.00 34.38 101 SER A C 1
ATOM 771 O O . SER A 1 101 ? -39.445 9.285 68.339 1.00 34.38 101 SER A O 1
ATOM 773 N N . SER A 1 102 ? -38.563 10.388 70.096 1.00 37.09 102 SER A N 1
ATOM 774 C CA . SER A 1 102 ? -38.587 9.370 71.176 1.00 37.09 102 SER A CA 1
ATOM 775 C C . SER A 1 102 ? -39.624 9.809 72.251 1.00 37.09 102 SER A C 1
ATOM 777 O O . SER A 1 102 ? -40.185 10.891 72.045 1.00 37.09 102 SER A O 1
ATOM 779 N N . PRO A 1 103 ? -39.822 9.178 73.451 1.00 60.16 103 PRO A N 1
ATOM 780 C CA . PRO A 1 103 ? -39.318 7.920 74.077 1.00 60.16 103 PRO A CA 1
ATOM 781 C C . PRO A 1 103 ? -40.450 7.162 74.890 1.00 60.16 103 PRO A C 1
ATOM 783 O O . PRO A 1 103 ? -41.613 7.326 74.535 1.00 60.16 103 PRO A O 1
ATOM 786 N N . PRO A 1 104 ? -40.238 6.498 76.066 1.00 65.38 104 PRO A N 1
ATOM 787 C CA . PRO A 1 104 ? -39.483 5.265 76.407 1.00 65.38 104 PRO A CA 1
ATOM 788 C C . PRO A 1 104 ? -40.319 4.175 77.160 1.00 65.38 104 PRO A C 1
ATOM 790 O O . PRO A 1 104 ? -41.355 4.483 77.738 1.00 65.38 104 PRO A O 1
ATOM 793 N N . SER A 1 105 ? -39.828 2.924 77.290 1.00 33.00 105 SER A N 1
ATOM 794 C CA . SER A 1 105 ? -39.702 2.201 78.592 1.00 33.00 105 SER A CA 1
ATOM 795 C C . SER A 1 105 ? -39.259 0.720 78.490 1.00 33.00 105 SER A C 1
ATOM 797 O O . SER A 1 105 ? -39.638 -0.007 77.579 1.00 33.00 105 SER A O 1
ATOM 799 N N . SER A 1 106 ? -38.488 0.312 79.512 1.00 35.81 106 SER A N 1
ATOM 800 C CA . SER A 1 106 ? -38.192 -1.037 80.056 1.00 35.81 106 SER A CA 1
ATOM 801 C C . SER A 1 106 ? -37.357 -2.074 79.272 1.00 35.81 106 SER A C 1
ATOM 803 O O . SER A 1 106 ? -37.817 -2.749 78.362 1.00 35.81 106 SER A O 1
ATOM 805 N N . SER A 1 107 ? -36.133 -2.257 79.775 1.00 36.19 107 SER A N 1
ATOM 806 C CA . SER A 1 107 ? -35.205 -3.405 79.723 1.00 36.19 107 SER A CA 1
ATOM 807 C C . SER A 1 107 ? -35.735 -4.658 80.479 1.00 36.19 107 SER A C 1
ATOM 809 O O . SER A 1 107 ? -36.744 -4.519 81.169 1.00 36.19 107 SER A O 1
ATOM 811 N N . PRO A 1 108 ? -35.014 -5.813 80.565 1.00 54.47 108 PRO A N 1
ATOM 812 C CA . PRO A 1 108 ? -33.892 -6.332 79.757 1.00 54.47 108 PRO A CA 1
ATOM 813 C C . PRO A 1 108 ? -33.957 -7.864 79.433 1.00 54.47 108 PRO A C 1
ATOM 815 O O . PRO A 1 108 ? -34.802 -8.604 79.921 1.00 54.47 108 PRO A O 1
ATOM 818 N N . THR A 1 109 ? -32.950 -8.332 78.680 1.00 40.88 109 THR A N 1
ATOM 819 C CA . THR A 1 109 ? -32.402 -9.709 78.591 1.00 40.88 109 THR A CA 1
ATOM 820 C C . THR A 1 109 ? -33.263 -10.841 78.012 1.00 40.88 109 THR A C 1
ATOM 822 O O . THR A 1 109 ? -34.143 -11.371 78.673 1.00 40.88 109 THR A O 1
ATOM 825 N N . THR A 1 110 ? -32.871 -11.350 76.841 1.00 35.97 110 THR A N 1
ATOM 826 C CA . THR A 1 110 ? -32.370 -12.730 76.664 1.00 35.97 110 THR A CA 1
ATOM 827 C C . THR A 1 110 ? -31.650 -12.831 75.318 1.00 35.97 110 THR A C 1
ATOM 829 O O . THR A 1 110 ? -32.093 -12.296 74.308 1.00 35.97 110 THR A O 1
ATOM 832 N N . ASN A 1 111 ? -30.483 -13.471 75.341 1.00 48.00 111 ASN A N 1
ATOM 833 C CA . ASN A 1 111 ? -29.694 -13.823 74.168 1.00 48.00 111 ASN A CA 1
ATOM 834 C C . ASN A 1 111 ? -30.506 -14.668 73.176 1.00 48.00 111 ASN A C 1
ATOM 836 O O . ASN A 1 111 ? -31.345 -15.465 73.595 1.00 48.00 111 ASN A O 1
ATOM 840 N N . THR A 1 112 ? -30.089 -14.604 71.906 1.00 48.16 112 THR A N 1
ATOM 841 C CA . THR A 1 112 ? -30.440 -15.485 70.771 1.00 48.16 112 THR A CA 1
ATOM 842 C C . THR A 1 112 ? -31.486 -14.901 69.820 1.00 48.16 112 THR A C 1
ATOM 844 O O . THR A 1 112 ? -32.679 -15.152 69.934 1.00 48.16 112 THR A O 1
ATOM 847 N N . SER A 1 113 ? -31.023 -14.149 68.825 1.00 36.91 113 SER A N 1
ATOM 848 C CA . SER A 1 113 ? -31.616 -14.124 67.480 1.00 36.91 113 SER A CA 1
ATOM 849 C C . SER A 1 113 ? -30.625 -13.455 66.535 1.00 36.91 113 SER A C 1
ATOM 851 O O . SER A 1 113 ? -30.416 -12.249 66.543 1.00 36.91 113 SER A O 1
ATOM 853 N N . SER A 1 114 ? -29.944 -14.303 65.780 1.00 46.41 114 SER A N 1
ATOM 854 C CA . SER A 1 114 ? -29.249 -13.965 64.547 1.00 46.41 114 SER A CA 1
ATOM 855 C C . SER A 1 114 ? -30.219 -13.301 63.568 1.00 46.41 114 SER A C 1
ATOM 857 O O . SER A 1 114 ? -31.287 -13.855 63.302 1.00 46.41 114 SER A O 1
ATOM 859 N N . ASP A 1 115 ? -29.820 -12.143 63.048 1.00 41.88 115 ASP A N 1
ATOM 860 C CA . ASP A 1 115 ? -30.470 -11.413 61.960 1.00 41.88 115 ASP A CA 1
ATOM 861 C C . ASP A 1 115 ? -30.787 -12.338 60.761 1.00 41.88 115 ASP A C 1
ATOM 863 O O . ASP A 1 115 ? -29.861 -12.919 60.189 1.00 41.88 115 ASP A O 1
ATOM 867 N N . PRO A 1 116 ? -32.061 -12.487 60.344 1.00 48.81 116 PRO A N 1
ATOM 868 C CA . PRO A 1 116 ? -32.435 -13.312 59.189 1.00 48.81 116 PRO A CA 1
ATOM 869 C C . PRO A 1 116 ? -32.486 -12.554 57.845 1.00 48.81 116 PRO A C 1
ATOM 871 O O . PRO A 1 116 ? -32.737 -13.156 56.810 1.00 48.81 116 PRO A O 1
ATOM 874 N N . SER A 1 117 ? -32.239 -11.243 57.801 1.00 53.34 117 SER A N 1
ATOM 875 C CA . SER A 1 117 ? -32.559 -10.419 56.620 1.00 53.34 117 SER A CA 1
ATOM 876 C C . SER A 1 117 ? -31.525 -10.422 55.481 1.00 53.34 117 SER A C 1
ATOM 878 O O . SER A 1 117 ? -31.830 -9.919 54.401 1.00 53.34 117 SER A O 1
ATOM 880 N N . SER A 1 118 ? -30.323 -10.981 55.666 1.00 51.09 118 SER A N 1
ATOM 881 C CA . SER A 1 118 ? -29.282 -11.027 54.617 1.00 51.09 118 SER A CA 1
ATOM 882 C C . SER A 1 118 ? -29.137 -12.389 53.926 1.00 51.09 118 SER A C 1
ATOM 884 O O . SER A 1 118 ? -28.639 -12.446 52.802 1.00 51.09 118 SER A O 1
ATOM 886 N N . LEU A 1 119 ? -29.603 -13.474 54.556 1.00 51.31 119 LEU A N 1
ATOM 887 C CA . LEU A 1 119 ? -29.564 -14.832 53.995 1.00 51.31 119 LEU A CA 1
ATOM 888 C C . LEU A 1 119 ? -30.715 -15.096 53.010 1.00 51.31 119 LEU A C 1
ATOM 890 O O . LEU A 1 119 ? -30.540 -15.852 52.056 1.00 51.31 119 LEU A O 1
ATOM 894 N N . ASP A 1 120 ? -31.846 -14.406 53.170 1.00 61.62 120 ASP A N 1
ATOM 895 C CA . ASP A 1 120 ? -33.011 -14.572 52.293 1.00 61.62 120 ASP A CA 1
ATOM 896 C C . ASP A 1 120 ? -32.815 -13.951 50.902 1.00 61.62 120 ASP A C 1
ATOM 898 O O . ASP A 1 120 ? -33.407 -14.420 49.935 1.00 61.62 120 ASP A O 1
ATOM 902 N N . ILE A 1 121 ? -31.958 -12.933 50.755 1.00 65.44 121 ILE A N 1
ATOM 903 C CA . ILE A 1 121 ? -31.708 -12.284 49.454 1.00 65.44 121 ILE A CA 1
ATOM 904 C C . ILE A 1 121 ? -30.889 -13.201 48.541 1.00 65.44 121 ILE A C 1
ATOM 906 O O . ILE A 1 121 ? -31.188 -13.311 47.354 1.00 65.44 121 ILE A O 1
ATOM 910 N N . VAL A 1 122 ? -29.885 -13.886 49.095 1.00 70.56 122 VAL A N 1
ATOM 911 C CA . VAL A 1 122 ? -29.040 -14.823 48.340 1.00 70.56 122 VAL A CA 1
ATOM 912 C C . VAL A 1 122 ? -29.832 -16.083 47.983 1.00 70.56 122 VAL A C 1
ATOM 914 O O . VAL A 1 122 ? -29.798 -16.508 46.833 1.00 70.56 122 VAL A O 1
ATOM 917 N N . GLY A 1 123 ? -30.624 -16.620 48.919 1.00 77.25 123 GLY A N 1
ATOM 918 C CA . GLY A 1 123 ? -31.508 -17.758 48.644 1.00 77.25 123 GLY A CA 1
ATOM 919 C C . GLY A 1 123 ? -32.628 -17.426 47.652 1.00 77.25 123 GLY A C 1
ATOM 920 O O . GLY A 1 123 ? -32.944 -18.234 46.782 1.00 77.25 123 GLY A O 1
ATOM 921 N N . ALA A 1 124 ? -33.195 -16.216 47.714 1.00 74.75 124 ALA A N 1
ATOM 922 C CA . ALA A 1 124 ? -34.159 -15.748 46.720 1.00 74.75 124 ALA A CA 1
ATOM 923 C C . ALA A 1 124 ? -33.507 -15.543 45.348 1.00 74.75 124 ALA A C 1
ATOM 925 O O . ALA A 1 124 ? -34.122 -15.856 44.334 1.00 74.75 124 ALA A O 1
ATOM 926 N N . GLN A 1 125 ? -32.267 -15.051 45.295 1.00 80.06 125 GLN A N 1
ATOM 927 C CA . GLN A 1 125 ? -31.520 -14.907 44.049 1.00 80.06 125 GLN A CA 1
ATOM 928 C C . GLN A 1 125 ? -31.243 -16.268 43.404 1.00 80.06 125 GLN A C 1
ATOM 930 O O . GLN A 1 125 ? -31.458 -16.420 42.205 1.00 80.06 125 GLN A O 1
ATOM 935 N N . GLU A 1 126 ? -30.820 -17.255 44.191 1.00 83.88 126 GLU A N 1
ATOM 936 C CA . GLU A 1 126 ? -30.586 -18.623 43.722 1.00 83.88 126 GLU A CA 1
ATOM 937 C C . GLU A 1 126 ? -31.891 -19.270 43.234 1.00 83.88 126 GLU A C 1
ATOM 939 O O . GLU A 1 126 ? -31.944 -19.766 42.114 1.00 83.88 126 GLU A O 1
ATOM 944 N N . ALA A 1 127 ? -32.992 -19.119 43.977 1.00 80.12 127 ALA A N 1
ATOM 945 C CA . ALA A 1 127 ? -34.310 -19.604 43.561 1.00 80.12 127 ALA A CA 1
ATOM 946 C C . ALA A 1 127 ? -34.845 -18.913 42.290 1.00 80.12 127 ALA A C 1
ATOM 948 O O . ALA A 1 127 ? -35.513 -19.542 41.471 1.00 80.12 127 ALA A O 1
ATOM 949 N N . ILE A 1 128 ? -34.561 -17.619 42.103 1.00 82.69 128 ILE A N 1
ATOM 950 C CA . ILE A 1 128 ? -34.924 -16.877 40.888 1.00 82.69 128 ILE A CA 1
ATOM 951 C C . ILE A 1 128 ? -34.072 -17.342 39.703 1.00 82.69 128 ILE A C 1
ATOM 953 O O . ILE A 1 128 ? -34.607 -17.512 38.610 1.00 82.69 128 ILE A O 1
ATOM 957 N N . LEU A 1 129 ? -32.770 -17.569 39.897 1.00 83.50 129 LEU A N 1
ATOM 958 C CA . LEU A 1 129 ? -31.889 -18.095 38.853 1.00 83.50 129 LEU A CA 1
ATOM 959 C C . LEU A 1 129 ? -32.287 -19.518 38.450 1.00 83.50 129 LEU A C 1
ATOM 961 O O . LEU A 1 129 ? -32.363 -19.796 37.253 1.00 83.50 129 LEU A O 1
ATOM 965 N N . ASP A 1 130 ? -32.640 -20.368 39.413 1.00 84.81 130 ASP A N 1
ATOM 966 C CA . ASP A 1 130 ? -33.167 -21.707 39.153 1.00 84.81 130 ASP A CA 1
ATOM 967 C C . ASP A 1 130 ? -34.493 -21.636 38.391 1.00 84.81 130 ASP A C 1
ATOM 969 O O . ASP A 1 130 ? -34.615 -22.240 37.325 1.00 84.81 130 ASP A O 1
ATOM 973 N N . ALA A 1 131 ? -35.443 -20.801 38.825 1.00 82.44 131 ALA A N 1
ATOM 974 C CA . ALA A 1 131 ? -36.718 -20.615 38.130 1.00 82.44 131 ALA A CA 1
ATOM 975 C C . ALA A 1 131 ? -36.556 -20.044 36.707 1.00 82.44 131 ALA A C 1
ATOM 977 O O . ALA A 1 131 ? -37.311 -20.411 35.802 1.00 82.44 131 ALA A O 1
ATOM 978 N N . ILE A 1 132 ? -35.581 -19.158 36.476 1.00 80.06 132 ILE A N 1
ATOM 979 C CA . ILE A 1 132 ? -35.247 -18.644 35.139 1.00 80.06 132 ILE A CA 1
ATOM 980 C C . ILE A 1 132 ? -34.600 -19.745 34.292 1.00 80.06 132 ILE A C 1
ATOM 982 O O . ILE A 1 132 ? -34.919 -19.862 33.109 1.00 80.06 132 ILE A O 1
ATOM 986 N N . SER A 1 133 ? -33.732 -20.573 34.878 1.00 77.56 133 SER A N 1
ATOM 987 C CA . SER A 1 133 ? -33.084 -21.688 34.181 1.00 77.56 133 SER A CA 1
ATOM 988 C C . SER A 1 133 ? -34.084 -22.776 33.764 1.00 77.56 133 SER A C 1
ATOM 990 O O . SER A 1 133 ? -34.014 -23.288 32.642 1.00 77.56 133 SER A O 1
ATOM 992 N N . GLU A 1 134 ? -35.070 -23.071 34.618 1.00 81.94 134 GLU A N 1
ATOM 993 C CA . GLU A 1 134 ? -36.128 -24.051 34.366 1.00 81.94 134 GLU A CA 1
ATOM 994 C C . GLU A 1 134 ? -37.123 -23.561 33.306 1.00 81.94 134 GLU A C 1
ATOM 996 O O . GLU A 1 134 ? -37.564 -24.344 32.461 1.00 81.94 134 GLU A O 1
ATOM 1001 N N . ASN A 1 135 ? -37.420 -22.256 33.291 1.00 82.50 135 ASN A N 1
ATOM 1002 C CA . ASN A 1 135 ? -38.317 -21.638 32.312 1.00 82.50 135 ASN A CA 1
ATOM 1003 C C . ASN A 1 135 ? -37.622 -21.194 31.014 1.00 82.50 135 ASN A C 1
ATOM 1005 O O . ASN A 1 135 ? -38.285 -20.697 30.099 1.00 82.50 135 ASN A O 1
ATOM 1009 N N . LEU A 1 136 ? -36.306 -21.388 30.880 1.00 82.94 136 LEU A N 1
ATOM 1010 C CA . LEU A 1 136 ? -35.602 -21.061 29.646 1.00 82.94 136 LEU A CA 1
ATOM 1011 C C . LEU A 1 136 ? -35.938 -22.090 28.557 1.00 82.94 136 LEU A C 1
ATOM 1013 O O . LEU A 1 136 ? -35.662 -23.294 28.683 1.00 82.94 136 LEU A O 1
ATOM 1017 N N . THR A 1 137 ? -36.513 -21.604 27.454 1.00 86.75 137 THR A N 1
ATOM 1018 C CA . THR A 1 137 ? -36.799 -22.421 26.269 1.00 86.75 137 THR A CA 1
ATOM 1019 C C . THR A 1 137 ? -35.512 -23.056 25.736 1.00 86.75 137 THR A C 1
ATOM 1021 O O . THR A 1 137 ? -34.401 -22.565 25.959 1.00 86.75 137 THR A O 1
ATOM 1024 N N . ARG A 1 138 ? -35.638 -24.175 25.013 1.00 84.56 138 ARG A N 1
ATOM 1025 C CA . ARG A 1 138 ? -34.481 -24.867 24.420 1.00 84.56 138 ARG A CA 1
ATOM 1026 C C . ARG A 1 138 ? -33.655 -23.936 23.524 1.00 84.56 138 ARG A C 1
ATOM 1028 O O . ARG A 1 138 ? -32.432 -23.999 23.558 1.00 84.56 138 ARG A O 1
ATOM 1035 N N . GLU A 1 139 ? -34.318 -23.059 22.775 1.00 84.88 139 GLU A N 1
ATOM 1036 C CA . GLU A 1 139 ? -33.661 -22.025 21.968 1.00 84.88 139 GLU A CA 1
ATOM 1037 C C . GLU A 1 139 ? -32.928 -20.995 22.831 1.00 84.88 139 GLU A C 1
ATOM 1039 O O . GLU A 1 139 ? -31.790 -20.662 22.518 1.00 84.88 139 GLU A O 1
ATOM 1044 N N . GLY A 1 140 ? -33.520 -20.556 23.948 1.00 82.44 140 GLY A N 1
ATOM 1045 C CA . GLY A 1 140 ? -32.871 -19.633 24.880 1.00 82.44 140 GLY A CA 1
ATOM 1046 C C . GLY A 1 140 ? -31.568 -20.192 25.456 1.00 82.44 140 GLY A C 1
ATOM 1047 O O . GLY A 1 140 ? -30.569 -19.482 25.493 1.00 82.44 140 GLY A O 1
ATOM 1048 N N . ARG A 1 141 ? -31.536 -21.482 25.822 1.00 83.25 141 ARG A N 1
ATOM 1049 C CA . ARG A 1 141 ? -30.311 -22.150 26.311 1.00 83.25 141 ARG A CA 1
ATOM 1050 C C . ARG A 1 141 ? -29.221 -22.223 25.245 1.00 83.25 141 ARG A C 1
ATOM 1052 O O . ARG A 1 141 ? -28.073 -21.911 25.534 1.00 83.25 141 ARG A O 1
ATOM 1059 N N . ILE A 1 142 ? -29.585 -22.602 24.019 1.00 86.56 142 ILE A N 1
ATOM 1060 C CA . ILE A 1 142 ? -28.642 -22.693 22.894 1.00 86.56 142 ILE A CA 1
ATOM 1061 C C . ILE A 1 142 ? -28.087 -21.307 22.545 1.00 86.56 142 ILE A C 1
ATOM 1063 O O . ILE A 1 142 ? -26.889 -21.165 22.317 1.00 86.56 142 ILE A O 1
ATOM 1067 N N . ALA A 1 143 ? -28.937 -20.277 22.538 1.00 84.19 143 ALA A N 1
ATOM 1068 C CA . ALA A 1 143 ? -28.515 -18.906 22.277 1.00 84.19 143 ALA A CA 1
ATOM 1069 C C . ALA A 1 143 ? -27.523 -18.409 23.340 1.00 84.19 143 ALA A C 1
ATOM 1071 O O . ALA A 1 143 ? -26.494 -17.833 22.992 1.00 84.19 143 ALA A O 1
ATOM 1072 N N . LEU A 1 144 ? -27.786 -18.684 24.620 1.00 80.56 144 LEU A N 1
ATOM 1073 C CA . LEU A 1 144 ? -26.916 -18.281 25.728 1.00 80.56 144 LEU A CA 1
ATOM 1074 C C . LEU A 1 144 ? -25.560 -19.004 25.688 1.00 80.56 144 LEU A C 1
ATOM 1076 O O . LEU A 1 144 ? -24.526 -18.359 25.832 1.00 80.56 144 LEU A O 1
ATOM 1080 N N . ASP A 1 145 ? -25.553 -20.308 25.402 1.00 85.31 145 ASP A N 1
ATOM 1081 C CA . ASP A 1 145 ? -24.326 -21.101 25.238 1.00 85.31 145 ASP A CA 1
ATOM 1082 C C . ASP A 1 145 ? -23.502 -20.628 24.024 1.00 85.31 145 ASP A C 1
ATOM 1084 O O . ASP A 1 145 ? -22.286 -20.448 24.101 1.00 85.31 145 ASP A O 1
ATOM 1088 N N . SER A 1 146 ? -24.174 -20.293 22.914 1.00 85.81 146 SER A N 1
ATOM 1089 C CA . SER A 1 146 ? -23.517 -19.711 21.737 1.00 85.81 146 SER A CA 1
ATOM 1090 C C . SER A 1 146 ? -22.919 -18.325 22.014 1.00 85.81 146 SER A C 1
ATOM 1092 O O . SER A 1 146 ? -21.814 -18.037 21.556 1.00 85.81 146 SER A O 1
ATOM 1094 N N . LEU A 1 147 ? -23.597 -17.491 22.814 1.00 77.75 147 LEU A N 1
ATOM 1095 C CA . LEU A 1 147 ? -23.101 -16.184 23.251 1.00 77.75 147 LEU A CA 1
ATOM 1096 C C . LEU A 1 147 ? -21.904 -16.323 24.190 1.00 77.75 147 LEU A C 1
ATOM 1098 O O . LEU A 1 147 ? -20.917 -15.613 24.018 1.00 77.75 147 LEU A O 1
ATOM 1102 N N . ALA A 1 148 ? -21.959 -17.254 25.142 1.00 80.56 148 ALA A N 1
ATOM 1103 C CA . ALA A 1 148 ? -20.847 -17.544 26.041 1.00 80.56 148 ALA A CA 1
ATOM 1104 C C . ALA A 1 148 ? -19.619 -18.043 25.263 1.00 80.56 148 ALA A C 1
ATOM 1106 O O . ALA A 1 148 ? -18.506 -17.562 25.482 1.00 80.56 148 ALA A O 1
ATOM 1107 N N . SER A 1 149 ? -19.820 -18.940 24.292 1.00 81.19 149 SER A N 1
ATOM 1108 C CA . SER A 1 149 ? -18.749 -19.411 23.412 1.00 81.19 149 SER A CA 1
ATOM 1109 C C . SER A 1 149 ? -18.183 -18.293 22.528 1.00 81.19 149 SER A C 1
ATOM 1111 O O . SER A 1 149 ? -16.969 -18.239 22.331 1.00 81.19 149 SER A O 1
ATOM 1113 N N . ALA A 1 150 ? -19.023 -17.399 21.995 1.00 76.75 150 ALA A N 1
ATOM 1114 C CA . ALA A 1 150 ? -18.580 -16.266 21.181 1.00 76.75 150 ALA A CA 1
ATOM 1115 C C . ALA A 1 150 ? -17.823 -15.219 22.014 1.00 76.75 150 ALA A C 1
ATOM 1117 O O . ALA A 1 150 ? -16.798 -14.706 21.568 1.00 76.75 150 ALA A O 1
ATOM 1118 N N . ALA A 1 151 ? -18.269 -14.954 23.245 1.00 74.31 151 ALA A N 1
ATOM 1119 C CA . ALA A 1 151 ? -17.575 -14.083 24.190 1.00 74.31 151 ALA A CA 1
ATOM 1120 C C . ALA A 1 151 ? -16.196 -14.641 24.576 1.00 74.31 151 ALA A C 1
ATOM 1122 O O . ALA A 1 151 ? -15.215 -13.897 24.601 1.00 74.31 151 ALA A O 1
ATOM 1123 N N . ALA A 1 152 ? -16.105 -15.955 24.815 1.00 77.69 152 ALA A N 1
ATOM 1124 C CA . ALA A 1 152 ? -14.841 -16.632 25.096 1.00 77.69 152 ALA A CA 1
ATOM 1125 C C . ALA A 1 152 ? -13.883 -16.584 23.894 1.00 77.69 152 ALA A C 1
ATOM 1127 O O . ALA A 1 152 ? -12.697 -16.310 24.065 1.00 77.69 152 ALA A O 1
ATOM 1128 N N . ALA A 1 153 ? -14.390 -16.791 22.673 1.00 72.62 153 ALA A N 1
ATOM 1129 C CA . ALA A 1 153 ? -13.594 -16.711 21.447 1.00 72.62 153 ALA A CA 1
ATOM 1130 C C . ALA A 1 153 ? -13.098 -15.284 21.158 1.00 72.62 153 ALA A C 1
ATOM 1132 O O . ALA A 1 153 ? -11.950 -15.101 20.758 1.00 72.62 153 ALA A O 1
ATOM 1133 N N . ALA A 1 154 ? -13.927 -14.270 21.422 1.00 68.94 154 ALA A N 1
ATOM 1134 C CA . ALA A 1 154 ? -13.556 -12.861 21.305 1.00 68.94 154 ALA A CA 1
ATOM 1135 C C . ALA A 1 154 ? -12.567 -12.398 22.395 1.00 68.94 154 ALA A C 1
ATOM 1137 O O . ALA A 1 154 ? -12.131 -11.250 22.362 1.00 68.94 154 ALA A O 1
ATOM 1138 N N . SER A 1 155 ? -12.202 -13.272 23.349 1.00 66.75 155 SER A N 1
ATOM 1139 C CA . SER A 1 155 ? -11.270 -12.987 24.450 1.00 66.75 155 SER A CA 1
ATOM 1140 C C . SER A 1 155 ? -11.604 -11.700 25.211 1.00 66.75 155 SER A C 1
ATOM 1142 O O . SER A 1 155 ? -10.707 -11.033 25.720 1.00 66.75 155 SER A O 1
ATOM 1144 N N . LEU A 1 156 ? -12.891 -11.346 25.291 1.00 62.88 156 LEU A N 1
ATOM 1145 C CA . LEU A 1 156 ? -13.358 -10.205 26.071 1.00 62.88 156 LEU A CA 1
ATOM 1146 C C . LEU A 1 156 ? -13.134 -10.550 27.550 1.00 62.88 156 LEU A C 1
ATOM 1148 O O . LEU A 1 156 ? -13.800 -11.452 28.066 1.00 62.88 156 LEU A O 1
ATOM 1152 N N . PRO A 1 157 ? -12.184 -9.907 28.255 1.00 57.47 157 PRO A N 1
ATOM 1153 C CA . PRO A 1 157 ? -11.972 -10.220 29.654 1.00 57.47 157 PRO A CA 1
ATOM 1154 C C . PRO A 1 157 ? -13.203 -9.762 30.453 1.00 57.47 157 PRO A C 1
ATOM 1156 O O . PRO A 1 157 ? -13.673 -8.635 30.265 1.00 57.47 157 PRO A O 1
ATOM 1159 N N . PRO A 1 158 ? -13.697 -10.572 31.404 1.00 54.94 158 PRO A N 1
ATOM 1160 C CA . PRO A 1 158 ? -14.851 -10.220 32.234 1.00 54.94 158 PRO A CA 1
ATOM 1161 C C . PRO A 1 158 ? -14.608 -9.003 33.148 1.00 54.94 158 PRO A C 1
ATOM 1163 O O . PRO A 1 158 ? -15.515 -8.582 33.857 1.00 54.94 158 PRO A O 1
ATOM 1166 N N . SER A 1 159 ? -13.398 -8.428 33.151 1.00 48.97 159 SER A N 1
ATOM 1167 C CA . SER A 1 159 ? -13.013 -7.301 34.004 1.00 48.97 159 SER A CA 1
ATOM 1168 C C . SER A 1 159 ? -12.963 -5.937 33.304 1.00 48.97 159 SER A C 1
ATOM 1170 O O . SER A 1 159 ? -12.615 -4.964 33.966 1.00 48.97 159 SER A O 1
ATOM 1172 N N . LEU A 1 160 ? -13.228 -5.836 31.993 1.00 44.47 160 LEU A N 1
ATOM 1173 C CA . LEU A 1 160 ? -13.089 -4.565 31.253 1.00 44.47 160 LEU A CA 1
ATOM 1174 C C . LEU A 1 160 ? -14.376 -3.728 31.151 1.00 44.47 160 LEU A C 1
ATOM 1176 O O . LEU A 1 160 ? -14.352 -2.669 30.528 1.00 44.47 160 LEU A O 1
ATOM 1180 N N . LEU A 1 161 ? -15.477 -4.141 31.785 1.00 46.47 161 LEU A N 1
ATOM 1181 C CA . LEU A 1 161 ? -16.713 -3.356 31.820 1.00 46.47 161 LEU A CA 1
ATOM 1182 C C . LEU A 1 161 ? -16.928 -2.700 33.201 1.00 46.47 161 LEU A C 1
ATOM 1184 O O . LEU A 1 161 ? -16.878 -3.395 34.216 1.00 46.47 161 LEU A O 1
ATOM 1188 N N . PRO A 1 162 ? -17.203 -1.377 33.262 1.00 48.53 162 PRO A N 1
ATOM 1189 C CA . PRO A 1 162 ? -17.446 -0.627 34.507 1.00 48.53 162 PRO A CA 1
ATOM 1190 C C . PRO A 1 162 ? -18.629 -1.130 35.348 1.00 48.53 162 PRO A C 1
ATOM 1192 O O . PRO A 1 162 ? -18.766 -0.776 36.516 1.00 48.53 162 PRO A O 1
ATOM 1195 N N . SER A 1 163 ? -19.493 -1.950 34.759 1.00 47.91 163 SER A N 1
ATOM 1196 C CA . SER A 1 163 ? -20.588 -2.645 35.420 1.00 47.91 163 SER A CA 1
ATOM 1197 C C . SER A 1 163 ? -20.306 -4.137 35.331 1.00 47.91 163 SER A C 1
ATOM 1199 O O . SER A 1 163 ? -20.140 -4.628 34.219 1.00 47.91 163 SER A O 1
ATOM 1201 N N . GLY A 1 164 ? -20.280 -4.858 36.455 1.00 51.78 164 GLY A N 1
ATOM 1202 C CA . GLY A 1 164 ? -20.077 -6.315 36.534 1.00 51.78 164 GLY A CA 1
ATOM 1203 C C . GLY A 1 164 ? -21.194 -7.165 35.903 1.00 51.78 164 GLY A C 1
ATOM 1204 O O . GLY A 1 164 ? -21.626 -8.150 36.492 1.00 51.78 164 GLY A O 1
ATOM 1205 N N . PHE A 1 165 ? -21.686 -6.760 34.734 1.00 54.69 165 PHE A N 1
ATOM 1206 C CA . PHE A 1 165 ? -22.625 -7.468 33.882 1.00 54.69 165 PHE A CA 1
ATOM 1207 C C . PHE A 1 165 ? -21.862 -8.195 32.763 1.00 54.69 165 PHE A C 1
ATOM 1209 O O . PHE A 1 165 ? -20.860 -7.673 32.269 1.00 54.69 165 PHE A O 1
ATOM 1216 N N . PRO A 1 166 ? -22.322 -9.388 32.346 1.00 61.50 166 PRO A N 1
ATOM 1217 C CA . PRO A 1 166 ? -21.753 -10.088 31.200 1.00 61.50 166 PRO A CA 1
ATOM 1218 C C . PRO A 1 166 ? -21.857 -9.234 29.923 1.00 61.50 166 PRO A C 1
ATOM 1220 O O . PRO A 1 166 ? -22.801 -8.447 29.800 1.00 61.50 166 PRO A O 1
ATOM 1223 N N . PRO A 1 167 ? -20.915 -9.389 28.972 1.00 63.00 167 PRO A N 1
ATOM 1224 C CA . PRO A 1 167 ? -20.907 -8.614 27.735 1.00 63.00 167 PRO A CA 1
ATOM 1225 C C . PRO A 1 167 ? -22.230 -8.789 26.984 1.00 63.00 167 PRO A C 1
ATOM 1227 O O . PRO A 1 167 ? -22.715 -9.910 26.802 1.00 63.00 167 PRO A O 1
ATOM 1230 N N . GLY A 1 168 ? -22.825 -7.673 26.559 1.00 70.12 168 GLY A N 1
ATOM 1231 C CA . GLY A 1 168 ? -24.060 -7.694 25.788 1.00 70.12 168 GLY A CA 1
ATOM 1232 C C . GLY A 1 168 ? -23.839 -8.309 24.406 1.00 70.12 168 GLY A C 1
ATOM 1233 O O . GLY A 1 168 ? -22.740 -8.268 23.852 1.00 70.12 168 GLY A O 1
ATOM 1234 N N . ALA A 1 169 ? -24.903 -8.839 23.795 1.00 74.50 169 ALA A N 1
ATOM 1235 C CA . ALA A 1 169 ? -24.839 -9.376 22.432 1.00 74.50 169 ALA A CA 1
ATOM 1236 C C . ALA A 1 169 ? -24.343 -8.334 21.403 1.00 74.50 169 ALA A C 1
ATOM 1238 O O . ALA A 1 169 ? -23.690 -8.692 20.424 1.00 74.50 169 ALA A O 1
ATOM 1239 N N . SER A 1 170 ? -24.607 -7.043 21.646 1.00 79.38 170 SER A N 1
ATOM 1240 C CA . SER A 1 170 ? -24.086 -5.928 20.848 1.00 79.38 170 SER A CA 1
ATOM 1241 C C . SER A 1 170 ? -22.569 -5.796 20.933 1.00 79.38 170 SER A C 1
ATOM 1243 O O . SER A 1 170 ? -21.926 -5.555 19.916 1.00 79.38 170 SER A O 1
ATOM 1245 N N . ASP A 1 171 ? -21.994 -5.985 22.119 1.00 77.88 171 ASP A N 1
ATOM 1246 C CA . ASP A 1 171 ? -20.567 -5.766 22.370 1.00 77.88 171 ASP A CA 1
ATOM 1247 C C . ASP A 1 171 ? -19.738 -6.881 21.735 1.00 77.88 171 ASP A C 1
ATOM 1249 O O . ASP A 1 171 ? -18.707 -6.627 21.116 1.00 77.88 171 ASP A O 1
ATOM 1253 N N . IL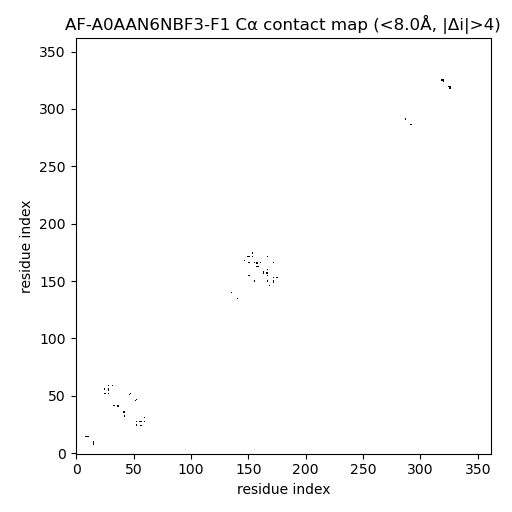E A 1 172 ? -20.248 -8.114 21.795 1.00 82.06 172 ILE A N 1
ATOM 1254 C CA . ILE A 1 172 ? -19.677 -9.265 21.088 1.00 82.06 172 ILE A CA 1
ATOM 1255 C C . ILE A 1 172 ? -19.787 -9.064 19.573 1.00 82.06 172 ILE A C 1
ATOM 1257 O O . ILE A 1 172 ? -18.833 -9.338 18.848 1.00 82.06 172 ILE A O 1
ATOM 1261 N N . GLY A 1 173 ? -20.918 -8.541 19.086 1.00 82.75 173 GLY A N 1
ATOM 1262 C CA . GLY A 1 173 ? -21.096 -8.202 17.673 1.00 82.75 173 GLY A CA 1
ATOM 1263 C C . GLY A 1 173 ? -20.097 -7.147 17.192 1.00 82.75 173 GLY A C 1
ATOM 1264 O O . GLY A 1 173 ? -19.476 -7.326 16.146 1.00 82.75 173 GLY A O 1
ATOM 1265 N N . LEU A 1 174 ? -19.884 -6.084 17.971 1.00 85.62 174 LEU A N 1
ATOM 1266 C CA . LEU A 1 174 ? -18.886 -5.057 17.670 1.00 85.62 174 LEU A CA 1
ATOM 1267 C C . LEU A 1 174 ? -17.468 -5.629 17.689 1.00 85.62 174 LEU A C 1
ATOM 1269 O O . LEU A 1 174 ? -16.733 -5.399 16.735 1.00 85.62 174 LEU A O 1
ATOM 1273 N N . ALA A 1 175 ? -17.114 -6.425 18.702 1.00 83.50 175 ALA A N 1
ATOM 1274 C CA . ALA A 1 175 ? -15.813 -7.087 18.789 1.00 83.50 175 ALA A CA 1
ATOM 1275 C C . ALA A 1 175 ? -15.563 -8.039 17.603 1.00 83.50 175 ALA A C 1
ATOM 1277 O O . ALA A 1 175 ? -14.467 -8.094 17.044 1.00 83.50 175 ALA A O 1
ATOM 1278 N N . MET A 1 176 ? -16.594 -8.767 17.173 1.00 83.75 176 MET A N 1
ATOM 1279 C CA . MET A 1 176 ? -16.518 -9.650 16.012 1.00 83.75 176 MET A CA 1
ATOM 1280 C C . MET A 1 176 ? -16.351 -8.857 14.713 1.00 83.75 176 MET A C 1
ATOM 1282 O O . MET A 1 176 ? -15.555 -9.246 13.860 1.00 83.75 176 MET A O 1
ATOM 1286 N N . ILE A 1 177 ? -17.048 -7.725 14.572 1.00 89.19 177 ILE A N 1
ATOM 1287 C CA . ILE A 1 177 ? -16.872 -6.826 13.429 1.00 89.19 177 ILE A CA 1
ATOM 1288 C C . ILE A 1 177 ? -15.454 -6.256 13.428 1.00 89.19 177 ILE A C 1
ATOM 1290 O O . ILE A 1 177 ? -14.794 -6.345 12.398 1.00 89.19 177 ILE A O 1
ATOM 1294 N N . THR A 1 178 ? -14.945 -5.752 14.555 1.00 90.06 178 THR A N 1
ATOM 1295 C CA . THR A 1 178 ? -13.582 -5.202 14.630 1.00 90.06 178 THR A CA 1
ATOM 1296 C C . THR A 1 178 ? -12.526 -6.251 14.300 1.00 90.06 178 THR A C 1
ATOM 1298 O O . THR A 1 178 ? -11.609 -5.978 13.528 1.00 90.06 178 THR A O 1
ATOM 1301 N N . LEU A 1 179 ? -12.693 -7.480 14.797 1.00 89.38 179 LEU A N 1
ATOM 1302 C CA . LEU A 1 179 ? -11.799 -8.582 14.455 1.00 89.38 179 LEU A CA 1
ATOM 1303 C C . LEU A 1 179 ? -11.889 -8.913 12.958 1.00 89.38 179 LEU A C 1
ATOM 1305 O O . LEU A 1 179 ? -10.875 -9.113 12.301 1.00 89.38 179 LEU A O 1
ATOM 1309 N N . SER A 1 180 ? -13.098 -8.929 12.387 1.00 91.69 180 SER A N 1
ATOM 1310 C CA . SER A 1 180 ? -13.288 -9.189 10.956 1.00 91.69 180 SER A CA 1
ATOM 1311 C C . SER A 1 180 ? -12.662 -8.106 10.074 1.00 91.69 180 SER A C 1
ATOM 1313 O O . SER A 1 180 ? -12.101 -8.424 9.022 1.00 91.69 180 SER A O 1
ATOM 1315 N N . THR A 1 181 ? -12.706 -6.842 10.509 1.00 94.44 181 THR A N 1
ATOM 1316 C CA . THR A 1 181 ? -12.040 -5.747 9.803 1.00 94.44 181 THR A CA 1
ATOM 1317 C C . THR A 1 181 ? -10.529 -5.879 9.902 1.00 94.44 181 THR A C 1
ATOM 1319 O O . THR A 1 181 ? -9.863 -5.795 8.879 1.00 94.44 181 THR A O 1
ATOM 1322 N N . GLU A 1 182 ? -9.994 -6.202 11.082 1.00 95.06 182 GLU A N 1
ATOM 1323 C CA . GLU A 1 182 ? -8.553 -6.397 11.273 1.00 95.06 182 GLU A CA 1
ATOM 1324 C C . GLU A 1 182 ? -8.023 -7.576 10.444 1.00 95.06 182 GLU A C 1
ATOM 1326 O O . GLU A 1 182 ? -7.002 -7.459 9.768 1.00 95.06 182 GLU A O 1
ATOM 1331 N N . ILE A 1 183 ? -8.755 -8.694 10.411 1.00 95.19 183 ILE A N 1
ATOM 1332 C CA . ILE A 1 183 ? -8.420 -9.848 9.567 1.00 95.19 183 ILE A CA 1
ATOM 1333 C C . ILE A 1 183 ? -8.399 -9.448 8.089 1.00 95.19 183 ILE A C 1
ATOM 1335 O O . ILE A 1 183 ? -7.478 -9.823 7.364 1.00 95.19 183 ILE A O 1
ATOM 1339 N N . SER A 1 184 ? -9.396 -8.687 7.638 1.00 96.12 184 SER A N 1
ATOM 1340 C CA . SER A 1 184 ? -9.488 -8.258 6.239 1.00 96.12 184 SER A CA 1
ATOM 1341 C C . SER A 1 184 ? -8.361 -7.292 5.867 1.00 96.12 184 SER A C 1
ATOM 1343 O O . SER A 1 184 ? -7.765 -7.424 4.797 1.00 96.12 184 SER A O 1
ATOM 1345 N N . ASP A 1 185 ? -8.019 -6.365 6.763 1.00 97.00 185 ASP A N 1
ATOM 1346 C CA . ASP A 1 185 ? -6.910 -5.430 6.581 1.00 97.00 185 ASP A CA 1
ATOM 1347 C C . ASP A 1 185 ? -5.579 -6.186 6.491 1.00 97.00 185 ASP A C 1
ATOM 1349 O O . ASP A 1 185 ? -4.795 -5.964 5.564 1.00 97.00 185 ASP A O 1
ATOM 1353 N N . LEU A 1 186 ? -5.344 -7.152 7.385 1.00 96.44 186 LEU A N 1
ATOM 1354 C CA . LEU A 1 186 ? -4.157 -8.005 7.336 1.00 96.44 186 LEU A CA 1
ATOM 1355 C C . LEU A 1 186 ? -4.084 -8.797 6.026 1.00 96.44 186 LEU A C 1
ATOM 1357 O O . LEU A 1 186 ? -3.043 -8.773 5.369 1.00 96.44 186 LEU A O 1
ATOM 1361 N N . GLN A 1 187 ? -5.184 -9.406 5.581 1.00 97.69 187 GLN A N 1
ATOM 1362 C CA . GLN A 1 187 ? -5.247 -10.106 4.292 1.00 97.69 187 GLN A CA 1
ATOM 1363 C C . GLN A 1 187 ? -4.937 -9.177 3.110 1.00 97.69 187 GLN A C 1
ATOM 1365 O O . GLN A 1 187 ? -4.207 -9.549 2.186 1.00 97.69 187 GLN A O 1
ATOM 1370 N N . GLN A 1 188 ? -5.439 -7.941 3.137 1.00 96.56 188 GLN A N 1
ATOM 1371 C CA . GLN A 1 188 ? -5.143 -6.957 2.100 1.00 96.56 188 GLN A CA 1
ATOM 1372 C C . GLN A 1 188 ? -3.661 -6.555 2.109 1.00 96.56 188 GLN A C 1
ATOM 1374 O O . GLN A 1 188 ? -3.045 -6.426 1.043 1.00 96.56 188 GLN A O 1
ATOM 1379 N N . THR A 1 189 ? -3.065 -6.369 3.291 1.00 96.31 189 THR A N 1
ATOM 1380 C CA . THR A 1 189 ? -1.630 -6.075 3.401 1.00 96.31 189 THR A CA 1
ATOM 1381 C C . THR A 1 189 ? -0.775 -7.245 2.929 1.00 96.31 189 THR A C 1
ATOM 1383 O O . THR A 1 189 ? 0.207 -7.017 2.225 1.00 96.31 189 THR A O 1
ATOM 1386 N N . GLU A 1 190 ? -1.177 -8.486 3.210 1.00 97.75 190 GLU A N 1
ATOM 1387 C CA . GLU A 1 190 ? -0.501 -9.685 2.725 1.00 97.75 190 GLU A CA 1
ATOM 1388 C C . GLU A 1 190 ? -0.506 -9.739 1.194 1.00 97.75 190 GLU A C 1
ATOM 1390 O O . GLU A 1 190 ? 0.554 -9.867 0.581 1.00 97.75 190 GLU A O 1
ATOM 1395 N N . ALA A 1 191 ? -1.663 -9.541 0.556 1.00 97.38 191 ALA A N 1
ATOM 1396 C CA . ALA A 1 191 ? -1.764 -9.507 -0.904 1.00 97.38 191 ALA A CA 1
ATOM 1397 C C . ALA A 1 191 ? -0.861 -8.420 -1.518 1.00 97.38 191 ALA A C 1
ATOM 1399 O O . ALA A 1 191 ? -0.208 -8.630 -2.546 1.00 97.38 191 ALA A O 1
ATOM 1400 N N . ARG A 1 192 ? -0.764 -7.255 -0.864 1.00 97.69 192 ARG A N 1
ATOM 1401 C CA . ARG A 1 192 ? 0.129 -6.170 -1.289 1.00 97.69 192 ARG A CA 1
ATOM 1402 C C . ARG A 1 192 ? 1.606 -6.532 -1.117 1.00 97.69 192 ARG A C 1
ATOM 1404 O O . ARG A 1 192 ? 2.407 -6.218 -1.999 1.00 97.69 192 ARG A O 1
ATOM 1411 N N . LEU A 1 193 ? 1.971 -7.185 -0.014 1.00 97.62 193 LEU A N 1
ATOM 1412 C CA . LEU A 1 193 ? 3.331 -7.669 0.229 1.00 97.62 193 LEU A CA 1
ATOM 1413 C C . LEU A 1 193 ? 3.726 -8.748 -0.781 1.00 97.62 193 LEU A C 1
ATOM 1415 O O . LEU A 1 193 ? 4.834 -8.696 -1.307 1.00 97.62 193 LEU A O 1
ATOM 1419 N N . GLN A 1 194 ? 2.819 -9.663 -1.121 1.00 98.12 194 GLN A N 1
ATOM 1420 C CA . GLN A 1 194 ? 3.042 -10.669 -2.160 1.00 98.12 194 GLN A CA 1
ATOM 1421 C C . GLN A 1 194 ? 3.279 -10.019 -3.531 1.00 98.12 194 GLN A C 1
ATOM 1423 O O . GLN A 1 194 ? 4.220 -10.383 -4.234 1.00 98.12 194 GLN A O 1
ATOM 1428 N N . ALA A 1 195 ? 2.490 -9.003 -3.898 1.00 96.81 195 ALA A N 1
ATOM 1429 C CA . ALA A 1 195 ? 2.703 -8.258 -5.139 1.00 96.81 195 ALA A CA 1
ATOM 1430 C C . ALA A 1 195 ? 4.072 -7.548 -5.169 1.00 96.81 195 ALA A C 1
ATOM 1432 O O . ALA A 1 195 ? 4.765 -7.589 -6.187 1.00 96.81 195 ALA A O 1
ATOM 1433 N N . LEU A 1 196 ? 4.490 -6.940 -4.052 1.00 97.56 196 LEU A N 1
ATOM 1434 C CA . LEU A 1 196 ? 5.812 -6.319 -3.924 1.00 97.56 196 LEU A CA 1
ATOM 1435 C C . LEU A 1 196 ? 6.937 -7.360 -4.018 1.00 97.56 196 LEU A C 1
ATOM 1437 O O . LEU A 1 196 ? 7.921 -7.128 -4.713 1.00 97.56 196 LEU A O 1
ATOM 1441 N N . ALA A 1 197 ? 6.791 -8.504 -3.349 1.00 97.62 197 ALA A N 1
ATOM 1442 C CA . ALA A 1 197 ? 7.770 -9.584 -3.387 1.00 97.62 197 ALA A CA 1
ATOM 1443 C C . ALA A 1 197 ? 7.960 -10.109 -4.816 1.00 97.62 197 ALA A C 1
ATOM 1445 O O . ALA A 1 197 ? 9.094 -10.246 -5.274 1.00 97.62 197 ALA A O 1
ATOM 1446 N N . ASN A 1 198 ? 6.861 -10.310 -5.548 1.00 97.62 198 ASN A N 1
ATOM 1447 C CA . ASN A 1 198 ? 6.902 -10.712 -6.952 1.00 97.62 198 ASN A CA 1
ATOM 1448 C C . ASN A 1 198 ? 7.599 -9.662 -7.823 1.00 97.62 198 ASN A C 1
ATOM 1450 O O . ASN A 1 198 ? 8.432 -10.018 -8.649 1.00 97.62 198 ASN A O 1
ATOM 1454 N N . TYR A 1 199 ? 7.307 -8.377 -7.608 1.00 97.69 199 TYR A N 1
ATOM 1455 C CA . TYR A 1 199 ? 7.962 -7.288 -8.332 1.00 97.69 199 TYR A CA 1
ATOM 1456 C C . TYR A 1 199 ? 9.470 -7.229 -8.060 1.00 97.69 199 TYR A C 1
ATOM 1458 O O . TYR A 1 199 ? 10.262 -7.120 -8.989 1.00 97.69 199 TYR A O 1
ATOM 1466 N N . VAL A 1 200 ? 9.886 -7.332 -6.794 1.00 97.31 200 VAL A N 1
ATOM 1467 C CA . VAL A 1 200 ? 11.310 -7.355 -6.433 1.00 97.31 200 VAL A CA 1
ATOM 1468 C C . VAL A 1 200 ? 11.994 -8.571 -7.051 1.00 97.31 200 VAL A C 1
ATOM 1470 O O . VAL A 1 200 ? 13.109 -8.444 -7.543 1.00 97.31 200 VAL A O 1
ATOM 1473 N N . ASN A 1 201 ? 11.336 -9.730 -7.066 1.00 97.75 201 ASN A N 1
ATOM 1474 C CA . ASN A 1 201 ? 11.879 -10.929 -7.693 1.00 97.75 201 ASN A CA 1
ATOM 1475 C C . ASN A 1 201 ? 12.001 -10.794 -9.222 1.00 97.75 201 ASN A C 1
ATOM 1477 O O . ASN A 1 201 ? 12.992 -11.230 -9.797 1.00 97.75 201 ASN A O 1
ATOM 1481 N N . ASP A 1 202 ? 11.031 -10.167 -9.886 1.00 97.38 202 ASP A N 1
ATOM 1482 C CA . ASP A 1 202 ? 11.129 -9.875 -11.321 1.00 97.38 202 ASP A CA 1
ATOM 1483 C C . ASP A 1 202 ? 12.275 -8.893 -11.606 1.00 97.38 202 ASP A C 1
ATOM 1485 O O . ASP A 1 202 ? 13.091 -9.117 -12.499 1.00 97.38 202 ASP A O 1
ATOM 1489 N N . GLU A 1 203 ? 12.422 -7.853 -10.783 1.00 96.88 203 GLU A N 1
ATOM 1490 C CA . GLU A 1 203 ? 13.496 -6.876 -10.942 1.00 96.88 203 GLU A CA 1
ATOM 1491 C C . GLU A 1 203 ? 14.881 -7.485 -10.665 1.00 96.88 203 GLU A C 1
ATOM 1493 O O . GLU A 1 203 ? 15.840 -7.177 -11.372 1.00 96.88 203 GLU A O 1
ATOM 1498 N N . THR A 1 204 ? 15.017 -8.400 -9.697 1.00 96.00 204 THR A N 1
ATOM 1499 C CA . THR A 1 204 ? 16.290 -9.107 -9.470 1.00 96.00 204 THR A CA 1
AT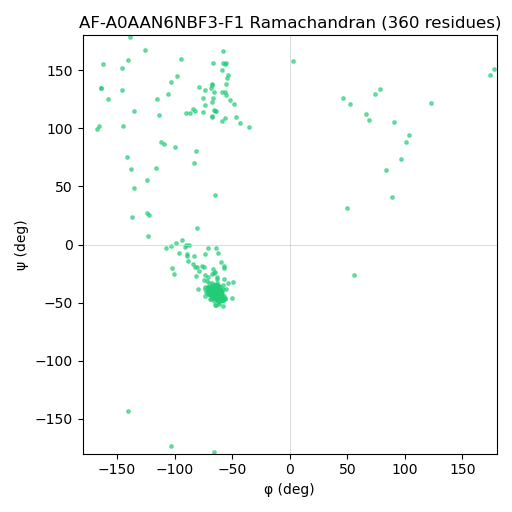OM 1500 C C . THR A 1 204 ? 16.628 -10.036 -10.629 1.00 96.00 204 THR A C 1
ATOM 1502 O O . THR A 1 204 ? 17.778 -10.047 -11.073 1.00 96.00 204 THR A O 1
ATOM 1505 N N . VAL A 1 205 ? 15.651 -10.772 -11.172 1.00 96.56 205 VAL A N 1
ATOM 1506 C CA . VAL A 1 205 ? 15.843 -11.581 -12.385 1.00 96.56 205 VAL A CA 1
ATOM 1507 C C . VAL A 1 205 ? 16.258 -10.684 -13.547 1.00 96.56 205 VAL A C 1
ATOM 1509 O O . VAL A 1 205 ? 17.256 -10.968 -14.208 1.00 96.56 205 VAL A O 1
ATOM 1512 N N . ARG A 1 206 ? 15.575 -9.557 -13.755 1.00 96.50 206 ARG A N 1
ATOM 1513 C CA . ARG A 1 206 ? 15.899 -8.585 -14.802 1.00 96.50 206 ARG A CA 1
ATOM 1514 C C . ARG A 1 206 ? 17.328 -8.056 -14.671 1.00 96.50 206 ARG A C 1
ATOM 1516 O O . ARG A 1 206 ? 18.071 -8.067 -15.652 1.00 96.50 206 ARG A O 1
ATOM 1523 N N . VAL A 1 207 ? 17.749 -7.649 -13.475 1.00 94.88 207 VAL A N 1
ATOM 1524 C CA . VAL A 1 207 ? 19.123 -7.183 -13.223 1.00 94.88 207 VAL A CA 1
ATOM 1525 C C . VAL A 1 207 ? 20.142 -8.295 -13.475 1.00 94.88 207 VAL A C 1
ATOM 1527 O O . VAL A 1 207 ? 21.160 -8.042 -14.117 1.00 94.88 207 VAL A O 1
ATOM 1530 N N . ASN A 1 208 ? 19.859 -9.527 -13.046 1.00 94.38 208 ASN A N 1
ATOM 1531 C CA . ASN A 1 208 ? 20.736 -10.671 -13.295 1.00 94.38 208 ASN A CA 1
ATOM 1532 C C . ASN A 1 208 ? 20.873 -10.971 -14.794 1.00 94.38 208 ASN A C 1
ATOM 1534 O O . ASN A 1 208 ? 21.988 -11.160 -15.270 1.00 94.38 208 ASN A O 1
ATOM 1538 N N . THR A 1 209 ? 19.776 -10.934 -15.561 1.00 94.19 209 THR A N 1
ATOM 1539 C CA . THR A 1 209 ? 19.837 -11.126 -17.022 1.00 94.19 209 THR A CA 1
ATOM 1540 C C . THR A 1 209 ? 20.675 -10.047 -17.709 1.00 94.19 209 THR A C 1
ATOM 1542 O O . THR A 1 209 ? 21.507 -10.362 -18.557 1.00 94.19 209 THR A O 1
ATOM 1545 N N . LEU A 1 210 ? 20.532 -8.784 -17.294 1.00 92.69 210 LEU A N 1
ATOM 1546 C CA . LEU A 1 210 ? 21.335 -7.679 -17.816 1.00 92.69 210 LEU A CA 1
ATOM 1547 C C . LEU A 1 210 ? 22.819 -7.864 -17.471 1.00 92.69 210 LEU A C 1
ATOM 1549 O O . LEU A 1 210 ? 23.681 -7.661 -18.326 1.00 92.69 210 LEU A O 1
ATOM 1553 N N . MET A 1 211 ? 23.124 -8.280 -16.240 1.00 90.75 211 MET A N 1
ATOM 1554 C CA . MET A 1 211 ? 24.489 -8.578 -15.805 1.00 90.75 211 MET A CA 1
ATOM 1555 C C . MET A 1 211 ? 25.107 -9.708 -16.640 1.00 90.75 211 MET A C 1
ATOM 1557 O O . MET A 1 211 ? 26.242 -9.581 -17.102 1.00 90.75 211 MET A O 1
ATOM 1561 N N . ASP A 1 212 ? 24.356 -10.783 -16.888 1.00 90.94 212 ASP A N 1
ATOM 1562 C CA . ASP A 1 212 ? 24.792 -11.901 -17.725 1.00 90.94 212 ASP A CA 1
ATOM 1563 C C . ASP A 1 212 ? 25.064 -11.471 -19.168 1.00 90.94 212 ASP A C 1
ATOM 1565 O O . ASP A 1 212 ? 26.058 -11.898 -19.761 1.00 90.94 212 ASP A O 1
ATOM 1569 N N . ASP A 1 213 ? 24.232 -10.603 -19.736 1.00 88.69 213 ASP A N 1
ATOM 1570 C CA . ASP A 1 213 ? 24.430 -10.088 -21.090 1.00 88.69 213 ASP A CA 1
ATOM 1571 C C . ASP A 1 213 ? 25.656 -9.171 -21.185 1.00 88.69 213 ASP A C 1
ATOM 1573 O O . ASP A 1 213 ? 26.445 -9.301 -22.126 1.00 88.69 213 ASP A O 1
ATOM 1577 N N . LEU A 1 214 ? 25.907 -8.330 -20.176 1.00 85.94 214 LEU A N 1
ATOM 1578 C CA . LEU A 1 214 ? 27.147 -7.550 -20.087 1.00 85.94 214 LEU A CA 1
ATOM 1579 C C . LEU A 1 214 ? 28.382 -8.455 -19.956 1.00 85.94 214 LEU A C 1
ATOM 1581 O O . LEU A 1 214 ? 29.394 -8.226 -20.623 1.00 85.94 214 LEU A O 1
ATOM 1585 N N . LEU A 1 215 ? 28.305 -9.515 -19.146 1.00 86.06 215 LEU A N 1
ATOM 1586 C CA . LEU A 1 215 ? 29.390 -10.489 -18.992 1.00 86.06 215 LEU A CA 1
ATOM 1587 C C . LEU A 1 215 ? 29.644 -11.284 -20.280 1.00 86.06 215 LEU A C 1
ATOM 1589 O O . LEU A 1 215 ? 30.798 -11.586 -20.598 1.00 86.06 215 LEU A O 1
ATOM 1593 N N . LYS A 1 216 ? 28.598 -11.628 -21.041 1.00 82.94 216 LYS A N 1
ATOM 1594 C CA . LYS A 1 216 ? 28.725 -12.254 -22.369 1.00 82.94 216 LYS A CA 1
ATOM 1595 C C . LYS A 1 216 ? 29.330 -11.288 -23.382 1.00 82.94 216 LYS A C 1
ATOM 1597 O O . LYS A 1 216 ? 30.188 -11.706 -24.153 1.00 82.94 216 LYS A O 1
ATOM 1602 N N . GLN A 1 217 ? 28.952 -10.010 -23.356 1.00 74.75 217 GLN A N 1
ATOM 1603 C CA . GLN A 1 217 ? 29.527 -8.985 -24.228 1.00 74.75 217 GLN A CA 1
ATOM 1604 C C . GLN A 1 217 ? 31.023 -8.774 -23.944 1.00 74.75 217 GLN A C 1
ATOM 1606 O O . GLN A 1 217 ? 31.815 -8.693 -24.882 1.00 74.75 217 GLN A O 1
ATOM 1611 N N . GLN A 1 218 ? 31.431 -8.769 -22.670 1.00 70.44 218 GLN A N 1
ATOM 1612 C CA . GLN A 1 218 ? 32.847 -8.728 -22.292 1.00 70.44 218 GLN A CA 1
ATOM 1613 C C . GLN A 1 218 ? 33.603 -9.999 -22.709 1.00 70.44 218 GLN A C 1
ATOM 1615 O O . GLN A 1 218 ? 34.715 -9.905 -23.225 1.00 70.44 218 GLN A O 1
ATOM 1620 N N . ARG A 1 219 ? 33.009 -11.191 -22.547 1.00 70.19 219 ARG A N 1
ATOM 1621 C CA . ARG A 1 219 ? 33.632 -12.455 -22.987 1.00 70.19 219 ARG A CA 1
ATOM 1622 C C . ARG A 1 219 ? 33.740 -12.576 -24.508 1.00 70.19 219 ARG A C 1
ATOM 1624 O O . ARG A 1 219 ? 34.766 -13.035 -24.999 1.00 70.19 219 ARG A O 1
ATOM 1631 N N . GLY A 1 220 ? 32.733 -12.122 -25.252 1.00 60.06 220 GLY A N 1
ATOM 1632 C CA . GLY A 1 220 ? 32.737 -12.094 -26.718 1.00 60.06 220 GLY A CA 1
ATOM 1633 C C . GLY A 1 220 ? 33.793 -11.155 -27.314 1.00 60.06 220 GLY A C 1
ATOM 1634 O O . GLY A 1 220 ? 34.253 -11.392 -28.426 1.00 60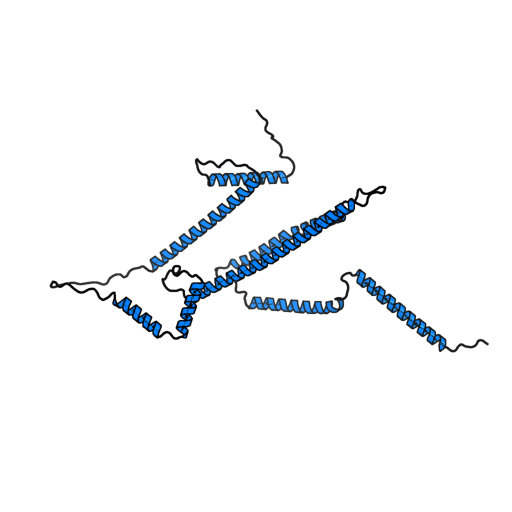.06 220 GLY A O 1
ATOM 1635 N N . GLN A 1 221 ? 34.244 -10.141 -26.565 1.00 53.38 221 GLN A N 1
ATOM 1636 C CA . GLN A 1 221 ? 35.374 -9.289 -26.961 1.00 53.38 221 GLN A CA 1
ATOM 1637 C C . GLN A 1 221 ? 36.747 -9.961 -26.771 1.00 53.38 221 GLN A C 1
ATOM 1639 O O . GLN A 1 221 ? 37.715 -9.536 -27.395 1.00 53.38 221 GLN A O 1
ATOM 1644 N N . GLY A 1 222 ? 36.854 -11.017 -25.956 1.00 51.12 222 GLY A N 1
ATOM 1645 C CA . GLY A 1 222 ? 38.131 -11.667 -25.633 1.00 51.12 222 GLY A CA 1
ATOM 1646 C C . GLY A 1 222 ? 38.565 -12.801 -26.568 1.00 51.12 222 GLY A C 1
ATOM 1647 O O . GLY A 1 222 ? 39.683 -13.287 -26.429 1.00 51.12 222 GLY A O 1
ATOM 1648 N N . GLN A 1 223 ? 37.714 -13.250 -27.500 1.00 48.72 223 GLN A N 1
ATOM 1649 C CA . GLN A 1 223 ? 37.959 -14.489 -28.263 1.00 48.72 223 GLN A CA 1
ATOM 1650 C C . GLN A 1 223 ? 37.989 -14.319 -29.793 1.00 48.72 223 GLN A C 1
ATOM 1652 O O . GLN A 1 223 ? 38.083 -15.307 -30.514 1.00 48.72 223 GLN A O 1
ATOM 1657 N N . GLY A 1 224 ? 37.943 -13.080 -30.296 1.00 47.97 224 GLY A N 1
ATOM 1658 C CA . GLY A 1 224 ? 37.836 -12.778 -31.730 1.00 47.97 224 GLY A CA 1
ATOM 1659 C C . GLY A 1 224 ? 38.926 -11.872 -32.307 1.00 47.97 224 GLY A C 1
ATOM 1660 O O . GLY A 1 224 ? 38.645 -11.165 -33.269 1.00 47.97 224 GLY A O 1
ATOM 1661 N N . GLN A 1 225 ? 40.138 -11.830 -31.740 1.00 47.16 225 GLN A N 1
ATOM 1662 C CA . GLN A 1 225 ? 41.196 -10.962 -32.274 1.00 47.16 225 GLN A CA 1
ATOM 1663 C C . GLN A 1 225 ? 42.583 -11.614 -32.243 1.00 47.16 225 GLN A C 1
ATOM 1665 O O . GLN A 1 225 ? 43.453 -11.288 -31.442 1.00 47.16 225 GLN A O 1
ATOM 1670 N N . ALA A 1 226 ? 42.771 -12.539 -33.178 1.00 45.78 226 ALA A N 1
ATOM 1671 C CA . ALA A 1 226 ? 44.075 -12.889 -33.721 1.00 45.78 226 ALA A CA 1
ATOM 1672 C C . ALA A 1 226 ? 44.029 -12.724 -35.248 1.00 45.78 226 ALA A C 1
ATOM 1674 O O . ALA A 1 226 ? 44.270 -13.682 -35.964 1.00 45.78 226 ALA A O 1
ATOM 1675 N N . ASP A 1 227 ? 43.652 -11.541 -35.748 1.00 44.12 227 ASP A N 1
ATOM 1676 C CA . ASP A 1 227 ? 44.209 -11.060 -37.016 1.00 44.12 227 ASP A CA 1
ATOM 1677 C C . ASP A 1 227 ? 44.028 -9.547 -37.225 1.00 44.12 227 ASP A C 1
ATOM 1679 O O . ASP A 1 227 ? 43.182 -8.901 -36.608 1.00 44.12 227 ASP A O 1
ATOM 1683 N N . GLY A 1 228 ? 44.916 -8.992 -38.046 1.00 40.19 228 GLY A N 1
ATOM 1684 C CA . GLY A 1 228 ? 45.325 -7.590 -38.131 1.0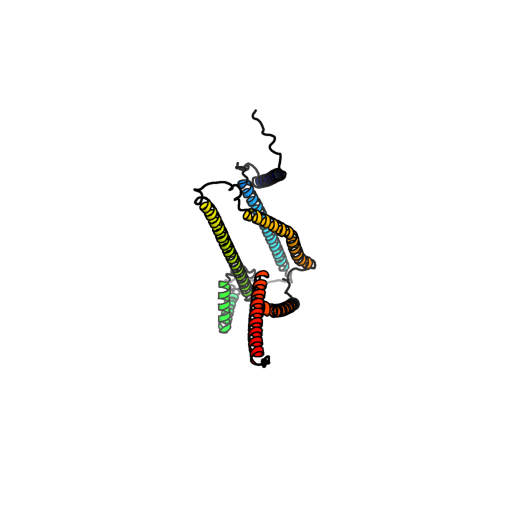0 40.19 228 GLY A CA 1
ATOM 1685 C C . GLY A 1 228 ? 44.263 -6.491 -38.305 1.00 40.19 228 GLY A C 1
ATOM 1686 O O . GLY A 1 228 ? 43.347 -6.588 -39.110 1.00 40.19 228 GLY A O 1
ATOM 1687 N N . GLY A 1 229 ? 44.556 -5.340 -37.683 1.00 45.34 229 GLY A N 1
ATOM 1688 C CA . GLY A 1 229 ? 44.628 -4.074 -38.425 1.00 45.34 229 GLY A CA 1
ATOM 1689 C C . GLY A 1 229 ? 43.465 -3.080 -38.305 1.00 45.34 229 GLY A C 1
ATOM 1690 O O . GLY A 1 229 ? 42.584 -3.047 -39.150 1.00 45.34 229 GLY A O 1
ATOM 1691 N N . SER A 1 230 ? 43.627 -2.132 -37.374 1.00 49.03 230 SER A N 1
ATOM 1692 C CA . SER A 1 230 ? 43.085 -0.758 -37.391 1.00 49.03 230 SER A CA 1
ATOM 1693 C C . SER A 1 230 ? 41.582 -0.537 -37.112 1.00 49.03 230 SER A C 1
ATOM 1695 O O . SER A 1 230 ? 40.707 -1.072 -37.780 1.00 49.03 230 SER A O 1
ATOM 1697 N N . ASN A 1 231 ? 41.322 0.389 -36.174 1.00 49.81 231 ASN A N 1
ATOM 1698 C CA . ASN A 1 231 ? 40.044 1.037 -35.813 1.00 49.81 231 ASN A CA 1
ATOM 1699 C C . ASN A 1 231 ? 39.083 0.322 -34.837 1.00 49.81 231 ASN A C 1
ATOM 1701 O O . ASN A 1 231 ? 37.928 0.074 -35.168 1.00 49.81 231 ASN A O 1
ATOM 1705 N N . SER A 1 232 ? 39.488 0.122 -33.576 1.00 46.75 232 SER A N 1
ATOM 1706 C CA . SER A 1 232 ? 38.571 -0.287 -32.488 1.00 46.75 232 SER A CA 1
ATOM 1707 C C . SER A 1 232 ? 38.520 0.669 -31.281 1.00 46.75 232 SER A C 1
ATOM 1709 O O . SER A 1 232 ? 38.130 0.272 -30.187 1.00 46.75 232 SER A O 1
ATOM 1711 N N . SER A 1 233 ? 38.826 1.961 -31.454 1.00 49.38 233 SER A N 1
ATOM 1712 C CA . SER A 1 233 ? 38.674 2.986 -30.397 1.00 49.38 233 SER A CA 1
ATOM 1713 C C . SER A 1 233 ? 37.234 3.511 -30.218 1.00 49.38 233 SER A C 1
ATOM 1715 O O . SER A 1 233 ? 37.013 4.529 -29.567 1.00 49.38 233 SER A O 1
ATOM 1717 N N . SER A 1 234 ? 36.226 2.833 -30.773 1.00 49.62 234 SER A N 1
ATOM 1718 C CA . SER A 1 234 ? 34.806 3.199 -30.642 1.00 49.62 234 SER A CA 1
ATOM 1719 C C . SER A 1 234 ? 33.932 1.973 -30.407 1.00 49.62 234 SER A C 1
ATOM 1721 O O . SER A 1 234 ? 33.095 1.625 -31.230 1.00 49.62 234 SER A O 1
ATOM 1723 N N . ILE A 1 235 ? 34.117 1.296 -29.275 1.00 55.34 235 ILE A N 1
ATOM 1724 C CA . ILE A 1 235 ? 33.155 0.285 -28.809 1.00 55.34 235 ILE A CA 1
ATOM 1725 C C . ILE A 1 235 ? 32.890 0.479 -27.310 1.00 55.34 235 ILE A C 1
ATOM 1727 O O . ILE A 1 235 ? 32.916 -0.449 -26.514 1.00 55.34 235 ILE A O 1
ATOM 1731 N N . ILE A 1 236 ? 32.611 1.721 -26.910 1.00 52.66 236 ILE A N 1
ATOM 1732 C CA . ILE A 1 236 ? 31.607 1.927 -25.864 1.00 52.66 236 ILE A CA 1
ATOM 1733 C C . ILE A 1 236 ? 30.288 1.879 -26.640 1.00 52.66 236 ILE A C 1
ATOM 1735 O O . ILE A 1 236 ? 30.119 2.709 -27.537 1.00 52.66 236 ILE A O 1
ATOM 1739 N N . PRO A 1 237 ? 29.404 0.891 -26.414 1.00 54.78 237 PRO A N 1
ATOM 1740 C CA . PRO A 1 237 ? 28.197 0.725 -27.214 1.00 54.78 237 PRO A CA 1
ATOM 1741 C C . PRO A 1 237 ? 27.396 2.028 -27.166 1.00 54.78 237 PRO A C 1
ATOM 1743 O O . PRO A 1 237 ? 26.853 2.411 -26.131 1.00 54.78 237 PRO A O 1
ATOM 1746 N N . SER A 1 238 ? 27.374 2.740 -28.297 1.00 60.38 238 SER A N 1
ATOM 1747 C CA . SER A 1 238 ? 26.730 4.054 -28.437 1.00 60.38 238 SER A CA 1
ATOM 1748 C C . SER A 1 238 ? 25.243 4.025 -28.073 1.00 60.38 238 SER A C 1
ATOM 1750 O O . SER A 1 238 ? 24.658 5.061 -27.763 1.00 60.38 238 SER A O 1
ATOM 1752 N N . ASP A 1 239 ? 24.654 2.832 -28.061 1.00 61.53 239 ASP A N 1
ATOM 1753 C CA . ASP A 1 239 ? 23.293 2.570 -27.631 1.00 61.53 239 ASP A CA 1
ATOM 1754 C C . ASP A 1 239 ? 23.103 2.740 -26.114 1.00 61.53 239 ASP A C 1
ATOM 1756 O O . ASP A 1 239 ? 22.169 3.414 -25.702 1.00 61.53 239 ASP A O 1
ATOM 1760 N N . LEU A 1 240 ? 24.040 2.297 -25.262 1.00 68.75 240 LEU A N 1
ATOM 1761 C CA . LEU A 1 240 ? 23.942 2.516 -23.808 1.00 68.75 240 LEU A CA 1
ATOM 1762 C C . LEU A 1 240 ? 24.038 3.998 -23.440 1.00 68.75 240 LEU A C 1
ATOM 1764 O O . LEU A 1 240 ? 23.357 4.451 -22.525 1.00 68.75 240 LEU A O 1
ATOM 1768 N N . ALA A 1 241 ? 24.863 4.771 -24.151 1.00 76.69 241 ALA A N 1
ATOM 1769 C CA . ALA A 1 241 ? 24.958 6.216 -23.948 1.00 76.69 241 ALA A CA 1
ATOM 1770 C C . ALA A 1 241 ? 23.669 6.936 -24.387 1.00 76.69 241 ALA A C 1
ATOM 1772 O O . ALA A 1 241 ? 23.206 7.851 -23.701 1.00 76.69 241 ALA A O 1
ATOM 1773 N N . LYS A 1 242 ? 23.059 6.496 -25.497 1.00 81.06 242 LYS A N 1
ATOM 1774 C CA . LYS A 1 242 ? 21.756 6.990 -25.968 1.00 81.06 242 LYS A CA 1
ATOM 1775 C C . LYS A 1 242 ? 20.632 6.619 -25.001 1.00 81.06 242 LYS A C 1
ATOM 1777 O O . LYS A 1 242 ? 19.868 7.500 -24.619 1.00 81.06 242 LYS A O 1
ATOM 1782 N N . GLN A 1 243 ? 20.586 5.371 -24.542 1.00 81.25 243 GLN A N 1
ATOM 1783 C CA . GLN A 1 243 ? 19.626 4.893 -23.551 1.00 81.25 243 GLN A CA 1
ATOM 1784 C C . GLN A 1 243 ? 19.801 5.611 -22.210 1.00 81.25 243 GLN A C 1
ATOM 1786 O O . GLN A 1 243 ? 18.806 6.016 -21.628 1.00 81.25 243 GLN A O 1
ATOM 1791 N N . ASN A 1 244 ? 21.030 5.878 -21.753 1.00 80.69 244 ASN A N 1
ATOM 1792 C CA . ASN A 1 244 ? 21.271 6.688 -20.551 1.00 80.69 244 ASN A CA 1
ATOM 1793 C C . ASN A 1 244 ? 20.764 8.122 -20.707 1.00 80.69 244 ASN A C 1
ATOM 1795 O O . ASN A 1 244 ? 20.162 8.682 -19.796 1.00 80.69 244 ASN A O 1
ATOM 1799 N N . LEU A 1 245 ? 20.997 8.741 -21.865 1.00 87.69 245 LEU A N 1
ATOM 1800 C CA . LEU A 1 245 ? 20.450 10.067 -22.138 1.00 87.69 245 LEU A CA 1
ATOM 1801 C C . LEU A 1 245 ? 18.920 10.046 -22.177 1.00 87.69 245 LEU A C 1
ATOM 1803 O O . LEU A 1 245 ? 18.282 10.981 -21.693 1.00 87.69 245 LEU A O 1
ATOM 1807 N N . GLU A 1 246 ? 18.319 8.993 -22.724 1.00 87.06 246 GLU A N 1
ATOM 1808 C CA . GLU A 1 246 ? 16.872 8.831 -22.772 1.00 87.06 246 GLU A CA 1
ATOM 1809 C C . GLU A 1 246 ? 16.268 8.554 -21.389 1.00 87.06 246 GLU A C 1
ATOM 1811 O O . GLU A 1 246 ? 15.272 9.183 -21.035 1.00 87.06 246 GLU A O 1
ATOM 1816 N N . THR A 1 247 ? 16.879 7.699 -20.563 1.00 84.06 247 THR A N 1
ATOM 1817 C CA . THR A 1 247 ? 16.453 7.470 -19.174 1.00 84.06 247 THR A CA 1
ATOM 1818 C C . THR A 1 247 ? 16.625 8.734 -18.347 1.00 84.06 247 THR A C 1
ATOM 1820 O O . THR A 1 247 ? 15.705 9.107 -17.630 1.00 84.06 247 THR A O 1
ATOM 1823 N N . GLN A 1 248 ? 17.718 9.481 -18.510 1.00 91.00 248 GLN A N 1
ATOM 1824 C CA . GLN A 1 248 ? 17.892 10.784 -17.865 1.00 91.00 248 GLN A CA 1
ATOM 1825 C C . GLN A 1 248 ? 16.840 11.804 -18.320 1.00 91.00 248 GLN A C 1
ATOM 1827 O O . GLN A 1 248 ? 16.347 12.577 -17.498 1.00 91.00 248 GLN A O 1
ATOM 1832 N N . ARG A 1 249 ? 16.454 11.816 -19.603 1.00 92.94 249 ARG A N 1
ATOM 1833 C CA . ARG A 1 249 ? 15.357 12.663 -20.105 1.00 92.94 249 ARG A CA 1
ATOM 1834 C C . ARG A 1 249 ? 14.008 12.240 -19.528 1.00 92.94 249 ARG A C 1
ATOM 1836 O O . ARG A 1 249 ? 13.275 13.105 -19.059 1.00 92.94 249 ARG A O 1
ATOM 1843 N N . LYS A 1 250 ? 13.710 10.938 -19.492 1.00 92.44 250 LYS A N 1
ATOM 1844 C CA . LYS A 1 250 ? 12.489 10.380 -18.886 1.00 92.44 250 LYS A CA 1
ATOM 1845 C C . LYS A 1 250 ? 12.421 10.677 -17.390 1.00 92.44 250 LYS A C 1
ATOM 1847 O O . LYS A 1 250 ? 11.385 11.126 -16.919 1.00 92.44 250 LYS A O 1
ATOM 1852 N N . ILE A 1 251 ? 13.527 10.525 -16.658 1.00 91.06 251 ILE A N 1
ATOM 1853 C CA . ILE A 1 251 ? 13.632 10.883 -15.237 1.00 91.06 251 ILE A CA 1
ATOM 1854 C C . ILE A 1 251 ? 13.386 12.377 -15.054 1.00 91.06 251 ILE A C 1
ATOM 1856 O O . ILE A 1 251 ? 12.592 12.744 -14.201 1.00 91.06 251 ILE A O 1
ATOM 1860 N N . LYS A 1 252 ? 13.993 13.247 -15.871 1.00 93.94 252 LYS A N 1
ATOM 1861 C CA . LYS A 1 252 ? 13.730 14.695 -15.812 1.00 93.94 252 LYS A CA 1
ATOM 1862 C C . LYS A 1 252 ? 12.266 15.028 -16.105 1.00 93.94 252 LYS A C 1
ATOM 1864 O O . LYS A 1 252 ? 11.693 15.860 -15.414 1.00 93.94 252 LYS A O 1
ATOM 1869 N N . GLN A 1 253 ? 11.651 14.367 -17.083 1.00 92.56 253 GLN A N 1
ATOM 1870 C CA . GLN A 1 253 ? 10.244 14.563 -17.435 1.00 92.56 253 GLN A CA 1
ATOM 1871 C C . GLN A 1 253 ? 9.295 14.079 -16.327 1.00 92.56 253 GLN A C 1
ATOM 1873 O O . GLN A 1 253 ? 8.335 14.767 -15.994 1.00 92.56 253 GLN A O 1
ATOM 1878 N N . MET A 1 254 ? 9.575 12.921 -15.728 1.00 82.19 254 MET A N 1
ATOM 1879 C CA . MET A 1 254 ? 8.823 12.371 -14.594 1.00 82.19 254 MET A CA 1
ATOM 1880 C C . MET A 1 254 ? 9.022 13.218 -13.332 1.00 82.19 254 MET A C 1
ATOM 1882 O O . MET A 1 254 ? 8.056 13.533 -12.645 1.00 82.19 254 MET A O 1
ATOM 1886 N N . ALA A 1 255 ? 10.252 13.656 -13.058 1.00 87.31 255 ALA A N 1
ATOM 1887 C CA . ALA A 1 255 ? 10.577 14.531 -11.936 1.00 87.31 255 ALA A CA 1
ATOM 1888 C C . ALA A 1 255 ? 9.929 15.912 -12.078 1.00 87.31 255 ALA A C 1
ATOM 1890 O O . ALA A 1 255 ? 9.479 16.472 -11.085 1.00 87.31 255 ALA A O 1
ATOM 1891 N N . ALA A 1 256 ? 9.806 16.432 -13.302 1.00 91.31 256 ALA A N 1
ATOM 1892 C CA . ALA A 1 256 ? 9.047 17.650 -13.571 1.00 91.31 256 ALA A CA 1
ATOM 1893 C C . ALA A 1 256 ? 7.541 17.485 -13.299 1.00 91.31 256 ALA A C 1
ATOM 1895 O O . ALA A 1 256 ? 6.883 18.469 -12.989 1.00 91.31 256 ALA A O 1
ATOM 1896 N N . ARG A 1 257 ? 7.002 16.258 -13.359 1.00 90.69 257 ARG A N 1
ATOM 1897 C CA . ARG A 1 257 ? 5.602 15.947 -13.012 1.00 90.69 257 ARG A CA 1
ATOM 1898 C C . ARG A 1 257 ? 5.375 15.625 -11.534 1.00 90.69 257 ARG A C 1
ATOM 1900 O O . ARG A 1 257 ? 4.228 15.609 -11.100 1.00 90.69 257 ARG A O 1
ATOM 1907 N N . LEU A 1 258 ? 6.428 15.369 -10.754 1.00 89.56 258 LEU A N 1
ATOM 1908 C CA . LEU A 1 258 ? 6.312 15.177 -9.305 1.00 89.56 258 LEU A CA 1
ATOM 1909 C C . LEU A 1 258 ? 5.673 16.365 -8.570 1.00 89.56 258 LEU A C 1
ATOM 1911 O O . LEU A 1 258 ? 4.823 16.087 -7.729 1.00 89.56 258 LEU A O 1
ATOM 1915 N N . PRO A 1 259 ? 6.013 17.644 -8.839 1.00 88.56 259 PRO A N 1
ATOM 1916 C CA . PRO A 1 259 ? 5.333 18.767 -8.198 1.00 88.56 259 PRO A CA 1
ATOM 1917 C C . PRO A 1 259 ? 3.847 18.817 -8.565 1.00 88.56 259 PRO A C 1
ATOM 1919 O O . PRO A 1 259 ? 3.031 18.897 -7.662 1.00 88.56 259 PRO A O 1
ATOM 1922 N N . ASP A 1 260 ? 3.472 18.623 -9.833 1.00 88.56 260 ASP A N 1
ATOM 1923 C CA . ASP A 1 260 ? 2.058 18.602 -10.244 1.00 88.56 260 ASP A CA 1
ATOM 1924 C C . ASP A 1 260 ? 1.270 17.453 -9.593 1.00 88.56 260 ASP A C 1
ATOM 1926 O O . ASP A 1 260 ? 0.112 17.608 -9.210 1.00 88.56 260 ASP A O 1
ATOM 1930 N N . LEU A 1 261 ? 1.882 16.270 -9.460 1.00 85.81 261 LEU A N 1
ATOM 1931 C CA . LEU A 1 261 ? 1.276 15.135 -8.761 1.00 85.81 261 LEU A CA 1
ATOM 1932 C C . LEU A 1 261 ? 1.200 15.381 -7.254 1.00 85.81 261 LEU A C 1
ATOM 1934 O O . LEU A 1 261 ? 0.199 15.033 -6.635 1.00 85.81 261 LEU A O 1
ATOM 1938 N N . LYS A 1 262 ? 2.226 15.999 -6.664 1.00 89.06 262 LYS A N 1
ATOM 1939 C CA . LYS A 1 262 ? 2.236 16.404 -5.257 1.00 89.06 262 LYS A CA 1
ATOM 1940 C C . LYS A 1 262 ? 1.165 17.455 -4.985 1.00 89.06 262 LYS A C 1
ATOM 1942 O O . LYS A 1 262 ? 0.501 17.345 -3.960 1.00 89.06 262 LYS A O 1
ATOM 1947 N N . ASP A 1 263 ? 0.962 18.388 -5.909 1.00 89.12 263 ASP A N 1
ATOM 1948 C CA . ASP A 1 263 ? -0.068 19.421 -5.860 1.00 89.12 263 ASP A CA 1
ATOM 1949 C C . ASP A 1 263 ? -1.463 18.839 -6.071 1.00 89.12 263 ASP A C 1
ATOM 1951 O O . ASP A 1 263 ? -2.402 19.237 -5.399 1.00 89.12 263 ASP A O 1
ATOM 1955 N N . ARG A 1 264 ? -1.626 17.830 -6.929 1.00 87.88 264 ARG A N 1
ATOM 1956 C CA . ARG A 1 264 ? -2.896 17.094 -7.040 1.00 87.88 264 ARG A CA 1
ATOM 1957 C C . ARG A 1 264 ? -3.197 16.268 -5.800 1.00 87.88 264 ARG A C 1
ATOM 1959 O O . ARG A 1 264 ? -4.340 16.222 -5.374 1.00 87.88 264 ARG A O 1
ATOM 1966 N N . VAL A 1 265 ? -2.192 15.628 -5.206 1.00 84.44 265 VAL A N 1
ATOM 1967 C CA . VAL A 1 265 ? -2.351 14.891 -3.946 1.00 84.44 265 VAL A CA 1
ATOM 1968 C C . VAL A 1 265 ? -2.635 15.853 -2.799 1.00 84.44 265 VAL A C 1
ATOM 1970 O O . VAL A 1 265 ? -3.482 15.552 -1.968 1.00 84.44 265 VAL A O 1
ATOM 1973 N N . SER A 1 266 ? -1.982 17.016 -2.757 1.00 82.44 266 SER A N 1
ATOM 1974 C CA . SER A 1 266 ? -2.268 18.041 -1.756 1.00 82.44 266 SER A CA 1
ATOM 1975 C C . SER A 1 266 ? -3.625 18.698 -1.994 1.00 82.44 266 SER A C 1
ATOM 1977 O O . SER A 1 266 ? -4.295 18.979 -1.018 1.00 82.44 266 SER A O 1
ATOM 1979 N N . GLN A 1 267 ? -4.086 18.862 -3.237 1.00 80.94 267 GLN A N 1
ATOM 1980 C CA . GLN A 1 267 ? -5.443 19.308 -3.571 1.00 80.94 267 GLN A CA 1
ATOM 1981 C C . GLN A 1 267 ? -6.494 18.253 -3.254 1.00 80.94 267 GLN A C 1
ATOM 1983 O O . GLN A 1 267 ? -7.566 18.616 -2.800 1.00 80.94 267 GLN A O 1
ATOM 1988 N N . LEU A 1 268 ? -6.205 16.965 -3.441 1.00 76.50 268 LEU A N 1
ATOM 1989 C CA . LEU A 1 268 ? -7.095 15.880 -3.032 1.00 76.50 268 LEU A CA 1
ATOM 1990 C C . LEU A 1 268 ? -7.176 15.806 -1.506 1.00 76.50 268 LEU A C 1
ATOM 1992 O O . LEU A 1 268 ? -8.273 15.821 -0.958 1.00 76.50 268 LEU A O 1
ATOM 1996 N N . ALA A 1 269 ? -6.032 15.852 -0.820 1.00 73.94 269 ALA A N 1
ATOM 1997 C CA . ALA A 1 269 ? -5.962 15.929 0.636 1.00 73.94 269 ALA A CA 1
ATOM 1998 C C . ALA A 1 269 ? -6.621 17.212 1.176 1.00 73.94 269 ALA A C 1
ATOM 2000 O O . ALA A 1 269 ? -7.330 17.185 2.177 1.00 73.94 269 ALA A O 1
ATOM 2001 N N . ALA A 1 270 ? -6.447 18.342 0.491 1.00 70.69 270 ALA A N 1
ATOM 2002 C CA . ALA A 1 270 ? -7.085 19.603 0.834 1.00 70.69 270 ALA A CA 1
ATOM 2003 C C . ALA A 1 270 ? -8.567 19.608 0.473 1.00 70.69 270 ALA A C 1
ATOM 2005 O O . ALA A 1 270 ? -9.312 20.246 1.186 1.00 70.69 270 ALA A O 1
ATOM 2006 N N . SER A 1 271 ? -9.022 18.892 -0.556 1.00 63.00 271 SER A N 1
ATOM 2007 C CA . SER A 1 271 ? -10.447 18.717 -0.864 1.00 63.00 271 SER A CA 1
ATOM 2008 C C . SER A 1 271 ? -11.132 17.798 0.141 1.00 63.00 271 SER A C 1
ATOM 2010 O O . SER A 1 271 ? -12.281 18.042 0.480 1.00 63.00 271 SER A O 1
ATOM 2012 N N . SER A 1 272 ? -10.403 16.824 0.703 1.00 55.72 272 SER A N 1
ATOM 2013 C CA . SER A 1 272 ? -10.863 16.042 1.856 1.00 55.72 272 SER A CA 1
ATOM 2014 C C . SER A 1 272 ? -10.812 16.816 3.178 1.00 55.72 272 SER A C 1
ATOM 2016 O O . SER A 1 272 ? -11.463 16.429 4.139 1.00 55.72 272 SER A O 1
ATOM 2018 N N . VAL A 1 273 ? -10.034 17.904 3.251 1.00 54.50 273 VAL A N 1
ATOM 2019 C CA . VAL A 1 273 ? -9.908 18.759 4.446 1.00 54.50 273 VAL A CA 1
ATOM 2020 C C . VAL A 1 273 ? -10.749 20.040 4.330 1.00 54.50 273 VAL A C 1
ATOM 2022 O O . VAL A 1 273 ? -11.182 20.587 5.338 1.00 54.50 273 VAL A O 1
ATOM 2025 N N . SER A 1 274 ? -11.069 20.538 3.141 1.00 48.12 274 SER A N 1
ATOM 2026 C CA . SER A 1 274 ? -11.908 21.726 2.950 1.00 48.12 274 SER A CA 1
ATOM 2027 C C . SER A 1 274 ? -13.397 21.403 3.028 1.00 48.12 274 SER A C 1
ATOM 2029 O O . SER A 1 274 ? -14.176 22.293 3.355 1.00 48.12 274 SER A O 1
ATOM 2031 N N . SER A 1 275 ? -13.782 20.133 2.862 1.00 47.28 275 SER A N 1
ATOM 2032 C CA . SER A 1 275 ? -15.074 19.604 3.315 1.00 47.28 275 SER A CA 1
ATOM 2033 C C . SER A 1 275 ? -15.154 19.426 4.842 1.00 47.28 275 SER A C 1
ATOM 2035 O O . SER A 1 275 ? -16.237 19.195 5.368 1.00 47.28 275 SER A O 1
ATOM 2037 N N . SER A 1 276 ? -14.041 19.588 5.576 1.00 43.69 276 SER A N 1
ATOM 2038 C CA . SER A 1 276 ? -13.964 19.366 7.033 1.00 43.69 276 SER A CA 1
ATOM 2039 C C . SER A 1 276 ? -14.060 20.635 7.899 1.00 43.69 276 SER A C 1
ATOM 2041 O O . SER A 1 276 ? -14.003 20.548 9.124 1.00 43.69 276 SER A O 1
ATOM 2043 N N . SER A 1 277 ? -14.228 21.827 7.307 1.00 39.53 277 SER A N 1
ATOM 2044 C CA . SER A 1 277 ? -14.289 23.090 8.071 1.00 39.53 277 SER A CA 1
ATOM 2045 C C . SER A 1 277 ? -15.694 23.506 8.529 1.00 39.53 277 SER A C 1
ATOM 2047 O O . SER A 1 277 ? -15.830 24.490 9.256 1.00 39.53 277 SER A O 1
ATOM 2049 N N . SER A 1 278 ? -16.734 22.734 8.207 1.00 38.88 278 SER A N 1
ATOM 2050 C CA . SER A 1 278 ? -18.070 22.887 8.794 1.00 38.88 278 SER A CA 1
ATOM 2051 C C . SER A 1 278 ? -18.382 21.727 9.739 1.00 38.88 278 SER A C 1
ATOM 2053 O O . SER A 1 278 ? -18.988 20.743 9.340 1.00 38.88 278 SER A O 1
ATOM 2055 N N . SER A 1 279 ? -17.947 21.892 10.991 1.00 36.12 279 SER A N 1
ATOM 2056 C CA . SER A 1 279 ? -18.512 21.338 12.233 1.00 36.12 279 SER A CA 1
ATOM 2057 C C . SER A 1 279 ? -18.912 19.854 12.300 1.00 36.12 279 SER A C 1
ATOM 2059 O O . SER A 1 279 ? -19.859 19.414 11.660 1.00 36.12 279 SER A O 1
ATOM 2061 N N . SER A 1 280 ? -18.350 19.196 13.318 1.00 34.81 280 SER A N 1
ATOM 2062 C CA . SER A 1 280 ? -18.792 17.936 13.930 1.00 34.81 280 SER A CA 1
ATOM 2063 C C . SER A 1 280 ? -18.195 16.676 13.314 1.00 34.81 280 SER A C 1
ATOM 2065 O O . SER A 1 280 ? -18.581 16.212 12.246 1.00 34.81 280 SER A O 1
ATOM 2067 N N . GLY A 1 281 ? -17.257 16.087 14.060 1.00 38.75 281 GLY A N 1
ATOM 2068 C CA . GLY A 1 281 ? -16.796 14.727 13.829 1.00 38.75 281 GLY A CA 1
ATOM 2069 C C . GLY A 1 281 ? -17.944 13.720 13.906 1.00 38.75 281 GLY A C 1
ATOM 2070 O O . GLY A 1 281 ? -19.017 14.024 14.427 1.00 38.75 281 GLY A O 1
ATOM 2071 N N . SER A 1 282 ? -17.655 12.509 13.425 1.00 43.16 282 SER A N 1
ATOM 2072 C CA . SER A 1 282 ? -18.508 11.309 13.413 1.00 43.16 282 SER A CA 1
ATOM 2073 C C . SER A 1 282 ? -19.446 11.084 12.222 1.00 43.16 282 SER A C 1
ATOM 2075 O O . SER A 1 282 ? -20.507 10.520 12.396 1.00 43.16 282 SER A O 1
ATOM 2077 N N . HIS A 1 283 ? -19.021 11.350 10.987 1.00 34.25 283 HIS A N 1
ATOM 2078 C CA . HIS A 1 283 ? -19.486 10.540 9.854 1.00 34.25 283 HIS A CA 1
ATOM 2079 C C . HIS A 1 283 ? -18.349 10.398 8.845 1.00 34.25 283 HIS A C 1
ATOM 2081 O O . HIS A 1 283 ? -18.072 11.300 8.065 1.00 34.25 283 HIS A O 1
ATOM 2087 N N . LYS A 1 284 ? -17.694 9.230 8.862 1.00 45.03 284 LYS A N 1
ATOM 2088 C CA . LYS A 1 284 ? -17.243 8.546 7.644 1.00 45.03 284 LYS A CA 1
ATOM 2089 C C . LYS A 1 284 ? -18.321 8.814 6.601 1.00 45.03 284 LYS A C 1
ATOM 2091 O O . LYS A 1 284 ? -19.403 8.249 6.750 1.00 45.03 284 LYS A O 1
ATOM 2096 N N . GLU A 1 285 ? -18.088 9.764 5.693 1.00 50.09 285 GLU A N 1
ATOM 2097 C CA . GLU A 1 285 ? -19.077 10.196 4.708 1.00 50.09 285 GLU A CA 1
ATOM 2098 C C . GLU A 1 285 ? -19.671 8.922 4.111 1.00 50.09 285 GLU A C 1
ATOM 2100 O O . GLU A 1 285 ? -18.965 8.137 3.470 1.00 50.09 285 GLU A O 1
ATOM 2105 N N . MET A 1 286 ? -20.937 8.634 4.433 1.00 46.38 286 MET A N 1
ATOM 2106 C CA . MET A 1 286 ? -21.666 7.593 3.735 1.00 46.38 286 MET A CA 1
ATOM 2107 C C . MET A 1 286 ? -21.631 8.064 2.298 1.00 46.38 286 MET A C 1
ATOM 2109 O O . MET A 1 286 ? -22.284 9.057 1.973 1.00 46.38 286 MET A O 1
ATOM 2113 N N . ILE A 1 287 ? -20.806 7.398 1.484 1.00 60.41 287 ILE A N 1
ATOM 2114 C CA . ILE A 1 287 ? -20.834 7.495 0.034 1.00 60.41 287 ILE A CA 1
ATOM 2115 C C . ILE A 1 287 ? -22.314 7.457 -0.306 1.00 60.41 287 ILE A C 1
ATOM 2117 O O . ILE A 1 287 ? -22.987 6.445 -0.102 1.00 60.41 287 ILE A O 1
ATOM 2121 N N . THR A 1 288 ? -22.850 8.625 -0.640 1.00 78.25 288 THR A N 1
ATOM 2122 C CA . THR A 1 288 ? -24.293 8.772 -0.709 1.00 78.25 288 THR A CA 1
ATOM 2123 C C . THR A 1 288 ? -24.729 7.922 -1.887 1.00 78.25 288 THR A C 1
ATOM 2125 O O . THR A 1 288 ? -24.040 7.883 -2.906 1.00 78.25 288 THR A O 1
ATOM 2128 N N . ILE A 1 289 ? -25.830 7.188 -1.747 1.00 80.81 289 ILE A N 1
ATOM 2129 C CA . ILE A 1 289 ? -26.304 6.271 -2.796 1.00 80.81 289 ILE A CA 1
ATOM 2130 C C . ILE A 1 289 ? -26.439 7.019 -4.134 1.00 80.81 289 ILE A C 1
ATOM 2132 O O . ILE A 1 289 ? -26.107 6.480 -5.185 1.00 80.81 289 ILE A O 1
ATOM 2136 N N . GLU A 1 290 ? -26.801 8.301 -4.081 1.00 82.38 290 GLU A N 1
ATOM 2137 C CA . GLU A 1 290 ? -26.836 9.209 -5.231 1.00 82.38 290 GLU A CA 1
ATOM 2138 C C . GLU A 1 290 ? -25.463 9.422 -5.891 1.00 82.38 290 GLU A C 1
ATOM 2140 O O . GLU A 1 290 ? -25.360 9.440 -7.117 1.00 82.38 290 GLU A O 1
ATOM 2145 N N . GLN A 1 291 ? -24.390 9.523 -5.103 1.00 83.19 291 GLN A N 1
ATOM 2146 C CA . GLN A 1 291 ? -23.028 9.667 -5.615 1.00 83.19 291 GLN A CA 1
ATOM 2147 C C . GLN A 1 291 ? -22.536 8.375 -6.280 1.00 83.19 291 GLN A C 1
ATOM 2149 O O . GLN A 1 291 ? -21.887 8.443 -7.323 1.00 83.19 291 GLN A O 1
ATOM 2154 N N . VAL A 1 292 ? -22.884 7.204 -5.727 1.00 86.06 292 VAL A N 1
ATOM 2155 C CA . VAL A 1 292 ? -22.600 5.905 -6.368 1.00 86.06 292 VAL A CA 1
ATOM 2156 C C . VAL A 1 292 ? -23.359 5.784 -7.684 1.00 86.06 292 VAL A C 1
ATOM 2158 O O . VAL A 1 292 ? -22.768 5.419 -8.695 1.00 86.06 292 VAL A O 1
ATOM 2161 N N . HIS A 1 293 ? -24.644 6.142 -7.689 1.00 91.81 293 HIS A N 1
ATOM 2162 C CA . HIS A 1 293 ? -25.486 6.065 -8.880 1.00 91.81 293 HIS A CA 1
ATOM 2163 C C . HIS A 1 293 ? -24.955 6.955 -10.009 1.00 91.81 293 HIS A C 1
ATOM 2165 O O . HIS A 1 293 ? -24.856 6.525 -11.155 1.00 91.81 293 HIS A O 1
ATOM 2171 N N . ARG A 1 294 ? -24.529 8.179 -9.682 1.00 93.06 294 ARG A N 1
ATOM 2172 C CA . ARG A 1 294 ? -23.909 9.089 -10.650 1.00 93.06 294 ARG A CA 1
ATOM 2173 C C . ARG A 1 294 ? -22.622 8.512 -11.242 1.00 93.06 294 ARG A C 1
ATOM 2175 O O . ARG A 1 294 ? -22.427 8.549 -12.454 1.00 93.06 294 ARG A O 1
ATOM 2182 N N . GLN A 1 295 ? -21.751 7.961 -10.399 1.00 88.62 295 GLN A N 1
ATOM 2183 C CA . GLN A 1 295 ? -20.515 7.324 -10.861 1.00 88.62 295 GLN A CA 1
ATOM 2184 C C . GLN A 1 295 ? -20.798 6.084 -11.720 1.00 88.62 295 GLN A C 1
ATOM 2186 O O . GLN A 1 295 ? -20.080 5.824 -12.684 1.00 88.62 295 GLN A O 1
ATOM 2191 N N . GLU A 1 296 ? -21.857 5.337 -11.409 1.00 94.88 296 GLU A N 1
ATOM 2192 C CA . GLU A 1 296 ? -22.301 4.192 -12.200 1.00 94.88 296 GLU A CA 1
ATOM 2193 C C . GLU A 1 296 ? -22.802 4.615 -13.589 1.00 94.88 296 GLU A C 1
ATOM 2195 O O . GLU A 1 296 ? -22.458 3.976 -14.584 1.00 94.88 296 GLU A O 1
ATOM 2200 N N . GLU A 1 297 ? -23.569 5.702 -13.689 1.00 95.94 297 GLU A N 1
ATOM 2201 C CA . GLU A 1 297 ? -24.009 6.266 -14.971 1.00 95.94 297 GLU A CA 1
ATOM 2202 C C . GLU A 1 297 ? -22.827 6.743 -15.823 1.00 95.94 297 GLU A C 1
ATOM 2204 O O . GLU A 1 297 ? -22.741 6.418 -17.012 1.00 95.94 297 GLU A O 1
ATOM 2209 N N . GLU A 1 298 ? -21.875 7.451 -15.212 1.00 95.75 298 GLU A N 1
ATOM 2210 C CA . GLU A 1 298 ? -20.644 7.883 -15.878 1.00 95.75 298 GLU A CA 1
ATOM 2211 C C . GLU A 1 298 ? -19.845 6.670 -16.381 1.00 95.75 298 GLU A C 1
ATOM 2213 O O . GLU A 1 298 ? -19.425 6.633 -17.543 1.00 95.75 298 GLU A O 1
ATOM 2218 N N . TYR A 1 299 ? -19.710 5.624 -15.564 1.00 94.94 299 TYR A N 1
ATOM 2219 C CA . TYR A 1 299 ? -19.036 4.389 -15.957 1.00 94.94 299 TYR A CA 1
ATOM 2220 C C . TYR A 1 299 ? -19.758 3.659 -17.095 1.00 94.94 299 TYR A C 1
ATOM 2222 O O . TYR A 1 299 ? -19.117 3.219 -18.052 1.00 94.94 299 TYR A O 1
ATOM 2230 N N . LYS A 1 300 ? -21.092 3.572 -17.047 1.00 96.06 300 LYS A N 1
ATOM 2231 C CA . LYS A 1 300 ? -21.911 2.986 -18.120 1.00 96.06 300 LYS A CA 1
ATOM 2232 C C . LYS A 1 300 ? -21.732 3.741 -19.434 1.00 96.06 300 LYS A C 1
ATOM 2234 O O . LYS A 1 300 ? -21.611 3.108 -20.483 1.00 96.06 300 LYS A O 1
ATOM 2239 N N . SER A 1 301 ? -21.647 5.071 -19.384 1.00 96.88 301 SER A N 1
ATOM 2240 C CA . SER A 1 301 ? -21.382 5.887 -20.573 1.00 96.88 301 SER A CA 1
ATOM 2241 C C . SER A 1 301 ? -19.995 5.605 -21.166 1.00 96.88 301 SER A C 1
ATOM 2243 O O . SER A 1 301 ? -19.866 5.401 -22.373 1.00 96.88 301 SER A O 1
ATOM 2245 N N . LEU A 1 302 ? -18.966 5.476 -20.319 1.00 94.56 302 LEU A N 1
ATOM 2246 C CA . LEU A 1 302 ? -17.611 5.117 -20.742 1.00 94.56 302 LEU A CA 1
ATOM 2247 C C . LEU A 1 302 ? -17.542 3.701 -21.311 1.00 94.56 302 LEU A C 1
ATOM 2249 O O . LEU A 1 302 ? -16.822 3.458 -22.277 1.00 94.56 302 LEU A O 1
ATOM 2253 N N . GLN A 1 303 ? -18.292 2.763 -20.738 1.00 95.38 303 GLN A N 1
ATOM 2254 C CA . GLN A 1 303 ? -18.359 1.396 -21.235 1.00 95.38 303 GLN A CA 1
ATOM 2255 C C . GLN A 1 303 ? -19.049 1.326 -22.602 1.00 95.38 303 GLN A C 1
ATOM 2257 O O . GLN A 1 303 ? -18.587 0.580 -23.465 1.00 95.38 303 GLN A O 1
ATOM 2262 N N . ALA A 1 304 ? -20.104 2.116 -22.823 1.00 95.62 304 ALA A N 1
ATOM 2263 C CA . ALA A 1 304 ? -20.757 2.231 -24.125 1.00 95.62 304 ALA A CA 1
ATOM 2264 C C . ALA A 1 304 ? -19.807 2.826 -25.176 1.00 95.62 304 ALA A C 1
ATOM 2266 O O . ALA A 1 304 ? -19.632 2.235 -26.240 1.00 95.62 304 ALA A O 1
ATOM 2267 N N . LEU A 1 305 ? -19.113 3.916 -24.837 1.00 96.81 305 LEU A N 1
ATOM 2268 C CA . LEU A 1 305 ? -18.101 4.531 -25.699 1.00 96.81 305 LEU A CA 1
ATOM 2269 C C . LEU A 1 305 ? -16.964 3.552 -26.012 1.00 96.81 305 LEU A C 1
ATOM 2271 O O . LEU A 1 305 ? -16.532 3.436 -27.156 1.00 96.81 305 LEU A O 1
ATOM 2275 N N . LYS A 1 306 ? -16.492 2.797 -25.015 1.00 95.88 306 LYS A N 1
ATOM 2276 C CA . LYS A 1 306 ? -15.481 1.758 -25.229 1.00 95.88 306 LYS A CA 1
ATOM 2277 C C . LYS A 1 306 ? -15.997 0.682 -26.180 1.00 95.88 306 LYS A C 1
ATOM 2279 O O . LYS A 1 306 ? -15.249 0.264 -27.052 1.00 95.88 306 LYS A O 1
ATOM 2284 N N . ALA A 1 307 ? -17.236 0.224 -26.015 1.00 95.69 307 ALA A N 1
ATOM 2285 C CA . ALA A 1 307 ? -17.823 -0.791 -26.884 1.00 95.69 307 ALA A CA 1
ATOM 2286 C C . ALA A 1 307 ? -17.965 -0.296 -28.333 1.00 95.69 307 ALA A C 1
ATOM 2288 O O . ALA A 1 307 ? -17.722 -1.070 -29.258 1.00 95.69 307 ALA A O 1
ATOM 2289 N N . GLU A 1 308 ? -18.299 0.981 -28.529 1.00 96.00 308 GLU A N 1
ATOM 2290 C CA . GLU A 1 308 ? -18.328 1.636 -29.840 1.00 96.00 308 GLU A CA 1
ATOM 2291 C C . GLU A 1 308 ? -16.929 1.692 -30.466 1.00 96.00 308 GLU A C 1
ATOM 2293 O O . GLU A 1 308 ? -16.728 1.163 -31.557 1.00 96.00 308 GLU A O 1
ATOM 2298 N N . LEU A 1 309 ? -15.931 2.197 -29.736 1.00 93.06 309 LEU A N 1
ATOM 2299 C CA . LEU A 1 309 ? -14.533 2.205 -30.182 1.00 93.06 309 LEU A CA 1
ATOM 2300 C C . LEU A 1 309 ? -13.993 0.797 -30.446 1.00 93.06 309 LEU A C 1
ATOM 2302 O O . LEU A 1 309 ? -13.270 0.586 -31.412 1.00 93.06 309 LEU A O 1
ATOM 2306 N N . ASP A 1 310 ? -14.346 -0.191 -29.626 1.00 90.88 310 ASP A N 1
ATOM 2307 C CA . ASP A 1 310 ? -13.969 -1.588 -29.841 1.00 90.88 310 ASP A CA 1
ATOM 2308 C C . ASP A 1 310 ? -14.639 -2.169 -31.097 1.00 90.88 310 ASP A C 1
ATOM 2310 O O . ASP A 1 310 ? -14.020 -2.979 -31.794 1.00 90.88 310 ASP A O 1
ATOM 2314 N N . ALA A 1 311 ? -15.872 -1.761 -31.414 1.00 91.75 311 ALA A N 1
ATOM 2315 C CA . ALA A 1 311 ? -16.551 -2.130 -32.653 1.00 91.75 311 ALA A CA 1
ATOM 2316 C C . ALA A 1 311 ? -15.889 -1.472 -33.875 1.00 91.75 311 ALA A C 1
ATOM 2318 O O . ALA A 1 311 ? -15.674 -2.154 -34.879 1.00 91.75 311 ALA A O 1
ATOM 2319 N N . GLU A 1 312 ? -15.491 -0.202 -33.765 1.00 92.38 312 GLU A N 1
ATOM 2320 C CA . GLU A 1 312 ? -14.712 0.507 -34.786 1.00 92.38 312 GLU A CA 1
ATOM 2321 C C . GLU A 1 312 ? -13.312 -0.090 -34.971 1.00 92.38 312 GLU A C 1
ATOM 2323 O O . GLU A 1 312 ? -12.822 -0.186 -36.093 1.00 92.38 312 GLU A O 1
ATOM 2328 N N . LEU A 1 313 ? -12.676 -0.552 -33.890 1.00 83.81 313 LEU A N 1
ATOM 2329 C CA . LEU A 1 313 ? -11.348 -1.171 -33.899 1.00 83.81 313 LEU A CA 1
ATOM 2330 C C . LEU A 1 313 ? -11.370 -2.632 -34.356 1.00 83.81 313 LEU A C 1
ATOM 2332 O O . LEU A 1 313 ? -10.353 -3.136 -34.827 1.00 83.81 313 LEU A O 1
ATOM 2336 N N . LYS A 1 314 ? -12.504 -3.334 -34.247 1.00 85.94 314 LYS A N 1
ATOM 2337 C CA . LYS A 1 314 ? -12.665 -4.738 -34.661 1.00 85.94 314 LYS A CA 1
ATOM 2338 C C . LYS A 1 314 ? -12.174 -5.043 -36.089 1.00 85.94 314 LYS A C 1
ATOM 2340 O O . LYS A 1 314 ? -11.454 -6.033 -36.225 1.00 85.94 314 LYS A O 1
ATOM 2345 N N . PRO A 1 315 ? -12.479 -4.250 -37.138 1.00 82.00 315 PRO A N 1
ATOM 2346 C CA . PRO A 1 315 ? -11.916 -4.460 -38.478 1.00 82.00 315 PRO A CA 1
ATOM 2347 C C . PRO A 1 315 ? -10.400 -4.224 -38.551 1.00 82.00 315 PRO A C 1
ATOM 2349 O O . PRO A 1 315 ? -9.744 -4.757 -39.443 1.00 82.00 315 PRO A O 1
ATOM 2352 N N . PHE A 1 316 ? -9.829 -3.469 -37.608 1.00 75.31 316 PHE A N 1
ATOM 2353 C CA . PHE A 1 316 ? -8.402 -3.153 -37.552 1.00 75.31 316 PHE A CA 1
ATOM 2354 C C . PHE A 1 316 ? -7.597 -4.079 -36.627 1.00 75.31 316 PHE A C 1
ATOM 2356 O O . PHE A 1 316 ? -6.371 -4.037 -36.667 1.00 75.31 316 PHE A O 1
ATOM 2363 N N . ARG A 1 317 ? -8.238 -4.971 -35.850 1.00 71.75 317 ARG A N 1
ATOM 2364 C CA . ARG A 1 317 ? -7.564 -5.915 -34.925 1.00 71.75 317 ARG A CA 1
ATOM 2365 C C . ARG A 1 317 ? -6.624 -6.929 -35.604 1.00 71.75 317 ARG A C 1
ATOM 2367 O O . ARG A 1 317 ? -5.934 -7.660 -34.903 1.00 71.75 317 ARG A O 1
ATOM 2374 N N . GLY A 1 318 ? -6.602 -6.986 -36.936 1.00 68.94 318 GLY A N 1
ATOM 2375 C CA . GLY A 1 318 ? -5.684 -7.813 -37.727 1.00 68.94 318 GLY A CA 1
ATOM 2376 C C . GLY A 1 318 ? -4.582 -7.037 -38.454 1.00 68.94 318 GLY A C 1
ATOM 2377 O O . GLY A 1 318 ? -3.753 -7.662 -39.111 1.00 68.94 318 GLY A O 1
ATOM 2378 N N . LEU A 1 319 ? -4.561 -5.702 -38.371 1.00 67.38 319 LEU A N 1
ATOM 2379 C CA . LEU A 1 319 ? -3.457 -4.914 -38.916 1.00 67.38 319 LEU A CA 1
ATOM 2380 C C . LEU A 1 319 ? -2.282 -4.962 -37.937 1.00 67.38 319 LEU A C 1
ATOM 2382 O O . LEU A 1 319 ? -2.459 -4.802 -36.729 1.00 67.38 319 LEU A O 1
ATOM 2386 N N . SER A 1 320 ? -1.074 -5.169 -38.461 1.00 66.81 320 SER A N 1
ATOM 2387 C CA . SER A 1 320 ? 0.150 -4.998 -37.680 1.00 66.81 320 SER A CA 1
ATOM 2388 C C . SER A 1 320 ? 0.185 -3.586 -37.088 1.00 66.81 320 SER A C 1
ATOM 2390 O O . SER A 1 320 ? -0.128 -2.621 -37.786 1.00 66.81 320 SER A O 1
ATOM 2392 N N . SER A 1 321 ? 0.606 -3.450 -35.826 1.00 69.00 321 SER A N 1
ATOM 2393 C CA . SER A 1 321 ? 0.825 -2.143 -35.179 1.00 69.00 321 SER A CA 1
ATOM 2394 C C . SER A 1 321 ? 1.825 -1.263 -35.939 1.00 69.00 321 SER A C 1
ATOM 2396 O O . SER A 1 321 ? 1.820 -0.043 -35.786 1.00 69.00 321 SER A O 1
ATOM 2398 N N . ASP A 1 322 ? 2.646 -1.884 -36.788 1.00 73.31 322 ASP A N 1
ATOM 2399 C CA . ASP A 1 322 ? 3.619 -1.225 -37.645 1.00 73.31 322 ASP A CA 1
ATOM 2400 C C . ASP A 1 322 ? 3.002 -0.871 -39.007 1.00 73.31 322 ASP A C 1
ATOM 2402 O O . ASP A 1 322 ? 2.670 -1.738 -39.825 1.00 73.31 322 ASP A O 1
ATOM 2406 N N . ILE A 1 323 ? 2.879 0.437 -39.252 1.00 75.62 323 ILE A N 1
ATOM 2407 C CA . ILE A 1 323 ? 2.289 1.043 -40.459 1.00 75.62 323 ILE A CA 1
ATOM 2408 C C . ILE A 1 323 ? 3.017 0.583 -41.733 1.00 75.62 323 ILE A C 1
ATOM 2410 O O . ILE A 1 323 ? 2.393 0.395 -42.781 1.00 75.62 323 ILE A O 1
ATOM 2414 N N . ASP A 1 324 ? 4.331 0.380 -41.654 1.00 75.06 324 ASP A N 1
ATOM 2415 C CA . ASP A 1 324 ? 5.160 0.031 -42.808 1.00 75.06 324 ASP A CA 1
ATOM 2416 C C . ASP A 1 324 ? 4.957 -1.422 -43.258 1.00 75.06 324 ASP A C 1
ATOM 2418 O O . ASP A 1 324 ? 4.890 -1.694 -44.459 1.00 75.06 324 ASP A O 1
ATOM 2422 N N . VAL A 1 325 ? 4.749 -2.345 -42.315 1.00 78.44 325 VAL A N 1
ATOM 2423 C CA . VAL A 1 325 ? 4.456 -3.756 -42.617 1.00 78.44 325 VAL A CA 1
ATOM 2424 C C . VAL A 1 325 ? 3.077 -3.886 -43.269 1.00 78.44 325 VAL A C 1
ATOM 2426 O O . VAL A 1 325 ? 2.929 -4.577 -44.279 1.00 78.44 325 VAL A O 1
ATOM 2429 N N . ALA A 1 326 ? 2.080 -3.146 -42.774 1.00 76.25 326 ALA A N 1
ATOM 2430 C CA . ALA A 1 326 ? 0.749 -3.099 -43.378 1.00 76.25 326 ALA A CA 1
ATOM 2431 C C . ALA A 1 326 ? 0.782 -2.526 -44.810 1.00 76.25 326 ALA A C 1
ATOM 2433 O O . ALA A 1 326 ? 0.105 -3.036 -45.706 1.00 76.25 326 ALA A O 1
ATOM 2434 N N . ARG A 1 327 ? 1.611 -1.500 -45.064 1.00 83.50 327 ARG A N 1
ATOM 2435 C CA . ARG A 1 327 ? 1.826 -0.948 -46.415 1.00 83.50 327 ARG A CA 1
ATOM 2436 C C . ARG A 1 327 ? 2.460 -1.963 -47.360 1.00 83.50 327 ARG A C 1
ATOM 2438 O O . ARG A 1 327 ? 2.035 -2.057 -48.510 1.00 83.50 327 ARG A O 1
ATOM 2445 N N . GLN A 1 328 ? 3.437 -2.729 -46.883 1.00 85.88 328 GLN A N 1
ATOM 2446 C CA . GLN A 1 328 ? 4.087 -3.763 -47.683 1.00 85.88 328 GLN A CA 1
ATOM 2447 C C . GLN A 1 328 ? 3.109 -4.882 -48.067 1.00 85.88 328 GLN A C 1
ATOM 2449 O O . GLN A 1 328 ? 3.066 -5.283 -49.229 1.00 85.88 328 GLN A O 1
ATOM 2454 N N . GLN A 1 329 ? 2.281 -5.341 -47.122 1.00 83.00 329 GLN A N 1
ATOM 2455 C CA . GLN A 1 329 ? 1.244 -6.342 -47.392 1.00 83.00 329 GLN A CA 1
ATOM 2456 C C . GLN A 1 329 ? 0.201 -5.827 -48.393 1.00 83.00 329 GLN A C 1
ATOM 2458 O O . GLN A 1 329 ? -0.179 -6.543 -49.318 1.00 83.00 329 GLN A O 1
ATOM 2463 N N . LEU A 1 330 ? -0.218 -4.564 -48.265 1.00 86.50 330 LEU A N 1
ATOM 2464 C CA . LEU A 1 330 ? -1.170 -3.942 -49.183 1.00 86.50 330 LEU A CA 1
ATOM 2465 C C . LEU A 1 330 ? -0.605 -3.825 -50.606 1.00 86.50 330 LEU A C 1
ATOM 2467 O O . LEU A 1 330 ? -1.313 -4.124 -51.570 1.00 86.50 330 LEU A O 1
ATOM 2471 N N . GLU A 1 331 ? 0.660 -3.426 -50.762 1.00 91.44 331 GLU A N 1
ATOM 2472 C CA . GLU A 1 331 ? 1.287 -3.376 -52.088 1.00 91.44 331 GLU A CA 1
ATOM 2473 C C . GLU A 1 331 ? 1.482 -4.781 -52.680 1.00 91.44 331 GLU A C 1
ATOM 2475 O O . GLU A 1 331 ? 1.287 -4.959 -53.883 1.00 91.44 331 GLU A O 1
ATOM 2480 N N . GLY A 1 332 ? 1.748 -5.793 -51.845 1.00 92.50 332 GLY A N 1
ATOM 2481 C CA . GLY A 1 332 ? 1.743 -7.203 -52.248 1.00 92.50 332 GLY A CA 1
ATOM 2482 C C . GLY A 1 332 ? 0.395 -7.637 -52.836 1.00 92.50 332 GLY A C 1
ATOM 2483 O O . GLY A 1 332 ? 0.331 -8.074 -53.984 1.00 92.50 332 GLY A O 1
ATOM 2484 N N . MET A 1 333 ? -0.701 -7.403 -52.108 1.00 90.94 333 MET A N 1
ATOM 2485 C CA . MET A 1 333 ? -2.059 -7.723 -52.577 1.00 90.94 333 MET A CA 1
ATOM 2486 C C . MET A 1 333 ? -2.439 -6.950 -53.853 1.00 90.94 333 MET A C 1
ATOM 2488 O O . MET A 1 333 ? -3.105 -7.483 -54.743 1.00 90.94 333 MET A O 1
ATOM 2492 N N . ARG A 1 334 ? -1.996 -5.692 -53.994 1.00 93.94 334 ARG A N 1
ATOM 2493 C CA . ARG A 1 334 ? -2.192 -4.910 -55.228 1.00 93.94 334 ARG A CA 1
ATOM 2494 C C . ARG A 1 334 ? -1.437 -5.500 -56.413 1.00 93.94 334 ARG A C 1
ATOM 2496 O O . ARG A 1 334 ? -1.975 -5.509 -57.520 1.00 93.94 334 ARG A O 1
ATOM 2503 N N . ALA A 1 335 ? -0.210 -5.972 -56.207 1.00 93.62 335 ALA A N 1
ATOM 2504 C CA . ALA A 1 335 ? 0.569 -6.620 -57.254 1.00 93.62 335 ALA A CA 1
ATOM 2505 C C . ALA A 1 335 ? -0.104 -7.917 -57.733 1.00 93.62 335 ALA A C 1
ATOM 2507 O O . ALA A 1 335 ? -0.210 -8.135 -58.941 1.00 93.62 335 ALA A O 1
ATOM 2508 N N . GLU A 1 336 ? -0.645 -8.721 -56.814 1.00 94.88 336 GLU A N 1
ATOM 2509 C CA . GLU A 1 336 ? -1.413 -9.925 -57.154 1.00 94.88 336 GLU A CA 1
ATOM 2510 C C . GLU A 1 336 ? -2.682 -9.599 -57.954 1.00 94.88 336 GLU A C 1
ATOM 2512 O O . GLU A 1 336 ? -2.937 -10.221 -58.987 1.00 94.88 336 GLU A O 1
ATOM 2517 N N . LEU A 1 337 ? -3.441 -8.570 -57.557 1.00 94.69 337 LEU A N 1
ATOM 2518 C CA . LEU A 1 337 ? -4.638 -8.133 -58.288 1.00 94.69 337 LEU A CA 1
ATOM 2519 C C . LEU A 1 337 ? -4.281 -7.679 -59.714 1.00 94.69 337 LEU A C 1
ATOM 2521 O O . LEU A 1 337 ? -4.944 -8.069 -60.679 1.00 94.69 337 LEU A O 1
ATOM 2525 N N . ARG A 1 338 ? -3.189 -6.917 -59.881 1.00 95.31 338 ARG A N 1
ATOM 2526 C CA . ARG A 1 338 ? -2.678 -6.538 -61.212 1.00 95.31 338 ARG A CA 1
ATOM 2527 C C . ARG A 1 338 ? -2.316 -7.774 -62.037 1.00 95.31 338 ARG A C 1
ATOM 2529 O O . ARG A 1 338 ? -2.676 -7.832 -63.208 1.00 95.31 338 ARG A O 1
ATOM 2536 N N . GLN A 1 339 ? -1.670 -8.775 -61.439 1.00 95.69 339 GLN A N 1
ATOM 2537 C CA . GLN A 1 339 ? -1.306 -10.010 -62.135 1.00 95.69 339 GLN A CA 1
ATOM 2538 C C . GLN A 1 339 ? -2.540 -10.807 -62.582 1.00 95.69 339 GLN A C 1
ATOM 2540 O O . GLN A 1 339 ? -2.593 -11.279 -63.716 1.00 95.69 339 GLN A O 1
ATOM 2545 N N . VAL A 1 340 ? -3.550 -10.944 -61.719 1.00 95.31 340 VAL A N 1
ATOM 2546 C CA . VAL A 1 340 ? -4.814 -11.613 -62.069 1.00 95.31 340 VAL A CA 1
ATOM 2547 C C . VAL A 1 340 ? -5.546 -10.851 -63.173 1.00 95.31 340 VAL A C 1
ATOM 2549 O O . VAL A 1 340 ? -6.061 -11.470 -64.101 1.00 95.31 340 VAL A O 1
ATOM 2552 N N . THR A 1 341 ? -5.533 -9.519 -63.122 1.00 93.75 341 THR A N 1
ATOM 2553 C CA . THR A 1 341 ? -6.129 -8.669 -64.162 1.00 93.75 341 THR A CA 1
ATOM 2554 C C . THR A 1 341 ? -5.416 -8.853 -65.499 1.00 93.75 341 THR A C 1
ATOM 2556 O O . THR A 1 341 ? -6.072 -9.106 -66.499 1.00 93.75 341 THR A O 1
ATOM 2559 N N . GLN A 1 342 ? -4.080 -8.856 -65.515 1.00 94.88 342 GLN A N 1
ATOM 2560 C CA . GLN A 1 342 ? -3.303 -9.122 -66.731 1.00 94.88 342 GLN A CA 1
ATOM 2561 C C . GLN A 1 342 ? -3.558 -10.522 -67.294 1.00 94.88 342 GLN A C 1
ATOM 2563 O O . GLN A 1 342 ? -3.689 -10.680 -68.502 1.00 94.88 342 GLN A O 1
ATOM 2568 N N . ARG A 1 343 ? -3.663 -11.548 -66.437 1.00 93.56 343 ARG A N 1
ATOM 2569 C CA . ARG A 1 343 ? -4.029 -12.902 -66.883 1.00 93.56 343 ARG A CA 1
ATOM 2570 C C . ARG A 1 343 ? -5.420 -12.923 -67.504 1.00 93.56 343 ARG A C 1
ATOM 2572 O O . ARG A 1 343 ? -5.599 -13.543 -68.547 1.00 93.56 343 ARG A O 1
ATOM 2579 N N . ARG A 1 344 ? -6.393 -12.257 -66.875 1.00 95.31 344 ARG A N 1
ATOM 2580 C CA . ARG A 1 344 ? -7.750 -12.124 -67.414 1.00 95.31 344 ARG A CA 1
ATOM 2581 C C . ARG A 1 344 ? -7.717 -11.443 -68.778 1.00 95.31 344 ARG A C 1
ATOM 2583 O O . ARG A 1 344 ? -8.332 -11.954 -69.704 1.00 95.31 344 ARG A O 1
ATOM 2590 N N . ASP A 1 345 ? -6.996 -10.336 -68.896 1.00 94.00 345 ASP A N 1
ATOM 2591 C CA . ASP A 1 345 ? -6.933 -9.550 -70.126 1.00 94.00 345 ASP A CA 1
ATOM 2592 C C . ASP A 1 345 ? -6.225 -10.334 -71.242 1.00 94.00 345 ASP A C 1
ATOM 2594 O O . ASP A 1 345 ? -6.740 -10.390 -72.349 1.00 94.00 345 ASP A O 1
ATOM 2598 N N . ALA A 1 346 ? -5.154 -11.075 -70.940 1.00 91.25 346 ALA A N 1
ATOM 2599 C CA . ALA A 1 346 ? -4.485 -11.953 -71.905 1.00 91.25 346 ALA A CA 1
ATOM 2600 C C . ALA A 1 346 ? -5.369 -13.127 -72.370 1.00 91.25 346 ALA A C 1
ATOM 2602 O O . ALA A 1 346 ? -5.378 -13.486 -73.548 1.00 91.25 346 ALA A O 1
ATOM 2603 N N . VAL A 1 347 ? -6.136 -13.740 -71.459 1.00 91.88 347 VAL A N 1
ATOM 2604 C CA . VAL A 1 347 ? -7.120 -14.775 -71.823 1.00 91.88 347 VAL A CA 1
ATOM 2605 C C . VAL A 1 347 ? -8.241 -14.173 -72.670 1.00 91.88 347 VAL A C 1
ATOM 2607 O O . VAL A 1 347 ? -8.690 -14.807 -73.624 1.00 91.88 347 VAL A O 1
ATOM 2610 N N . PHE A 1 348 ? -8.679 -12.957 -72.342 1.00 90.50 348 PHE A N 1
ATOM 2611 C CA . PHE A 1 348 ? -9.706 -12.243 -73.088 1.00 90.50 348 PHE A CA 1
ATOM 2612 C C . PHE A 1 348 ? -9.229 -11.883 -74.498 1.00 90.50 348 PHE A C 1
ATOM 2614 O O . PHE A 1 348 ? -9.918 -12.206 -75.460 1.00 90.50 348 PHE A O 1
ATOM 2621 N N . GLU A 1 349 ? -8.033 -11.314 -74.643 1.00 89.69 349 GLU A N 1
ATOM 2622 C CA . GLU A 1 349 ? -7.394 -11.050 -75.937 1.00 89.69 349 GLU A CA 1
ATOM 2623 C C . GLU A 1 349 ? -7.267 -12.336 -76.761 1.00 89.69 349 GLU A C 1
ATOM 2625 O O . GLU A 1 349 ? -7.695 -12.375 -77.912 1.00 89.69 349 GLU A O 1
ATOM 2630 N N . GLY A 1 350 ? -6.808 -13.432 -76.150 1.00 84.56 350 GLY A N 1
ATOM 2631 C CA . GLY A 1 350 ? -6.724 -14.732 -76.816 1.00 84.56 350 GLY A CA 1
ATOM 2632 C C . GLY A 1 350 ? -8.080 -15.308 -77.255 1.00 84.56 350 GLY A C 1
ATOM 2633 O O . GLY A 1 350 ? -8.139 -16.036 -78.246 1.00 84.56 350 GLY A O 1
ATOM 2634 N N . LEU A 1 351 ? -9.176 -14.996 -76.553 1.00 86.50 351 LEU A N 1
ATOM 2635 C CA . LEU A 1 351 ? -10.536 -15.331 -76.995 1.00 86.50 351 LEU A CA 1
ATOM 2636 C C . LEU A 1 351 ? -10.982 -14.433 -78.157 1.00 86.50 351 LEU A C 1
ATOM 2638 O O . LEU A 1 351 ? -11.512 -14.928 -79.148 1.00 86.50 351 LEU A O 1
ATOM 2642 N N . VAL A 1 352 ? -10.732 -13.126 -78.067 1.00 81.94 352 VAL A N 1
ATOM 2643 C CA . VAL A 1 352 ? -11.100 -12.148 -79.102 1.00 81.94 352 VAL A CA 1
ATOM 2644 C C . VAL A 1 352 ? -10.369 -12.427 -80.421 1.00 81.94 352 VAL A C 1
ATOM 2646 O O . VAL A 1 352 ? -10.976 -12.373 -81.489 1.00 81.94 352 VAL A O 1
ATOM 2649 N N . GLU A 1 353 ? -9.089 -12.793 -80.384 1.00 77.62 353 GLU A N 1
ATOM 2650 C CA . GLU A 1 353 ? -8.309 -13.134 -81.583 1.00 77.62 353 GLU A CA 1
ATOM 2651 C C . GLU A 1 353 ? -8.764 -14.429 -82.272 1.00 77.62 353 GLU A C 1
ATOM 2653 O O . GLU A 1 353 ? -8.549 -14.602 -83.473 1.00 77.62 353 GLU A O 1
ATOM 2658 N N . ARG A 1 354 ? -9.389 -15.349 -81.528 1.00 72.44 354 ARG A N 1
ATOM 2659 C CA . ARG A 1 354 ? -9.943 -16.599 -82.073 1.00 72.44 354 ARG A CA 1
ATOM 2660 C C . ARG A 1 354 ? -11.295 -16.389 -82.741 1.00 72.44 354 ARG A C 1
ATOM 2662 O O . ARG A 1 354 ? -11.554 -16.991 -83.778 1.00 72.44 354 ARG A O 1
ATOM 2669 N N . GLU A 1 355 ? -12.126 -15.530 -82.162 1.00 68.25 355 GLU A N 1
ATOM 2670 C CA . GLU A 1 355 ? -13.489 -15.267 -82.637 1.00 68.25 355 GLU A CA 1
ATOM 2671 C C . GLU A 1 355 ? -13.559 -14.143 -83.686 1.00 68.25 355 GLU A C 1
ATOM 2673 O O . GLU A 1 355 ? -14.593 -13.942 -84.323 1.00 68.25 355 GLU A O 1
ATOM 2678 N N . THR A 1 356 ? -12.467 -13.404 -83.914 1.00 63.66 356 THR A N 1
ATOM 2679 C CA . THR A 1 356 ? -12.415 -12.388 -84.972 1.00 63.66 356 THR A CA 1
ATOM 2680 C C . THR A 1 356 ? -12.064 -13.031 -86.324 1.00 63.66 356 THR A C 1
ATOM 2682 O O . THR A 1 356 ? -10.970 -13.572 -86.502 1.00 63.66 356 THR A O 1
ATOM 2685 N N . PRO A 1 357 ? -12.964 -12.992 -87.327 1.00 60.12 357 PRO A N 1
ATOM 2686 C CA . PRO A 1 357 ? -12.712 -13.623 -88.616 1.00 60.12 357 PRO A CA 1
ATOM 2687 C C . PRO A 1 357 ? -11.558 -12.923 -89.343 1.00 60.12 357 PRO A C 1
ATOM 2689 O O . PRO A 1 357 ? -11.650 -11.756 -89.733 1.00 60.12 357 PRO A O 1
ATOM 2692 N N . ARG A 1 358 ? -10.458 -13.654 -89.560 1.00 60.66 358 ARG A N 1
ATOM 2693 C CA . ARG A 1 358 ? -9.323 -13.180 -90.362 1.00 60.66 358 ARG A CA 1
ATOM 2694 C C . ARG A 1 358 ? -9.776 -12.980 -91.809 1.00 60.66 358 ARG A C 1
ATOM 2696 O O . ARG A 1 358 ? -10.109 -13.941 -92.498 1.00 60.66 358 ARG A O 1
ATOM 2703 N N . LYS A 1 359 ? -9.769 -11.733 -92.283 1.00 55.00 359 LYS A N 1
ATOM 2704 C CA . LYS A 1 359 ? -10.014 -11.392 -93.692 1.00 55.00 359 LYS A CA 1
ATOM 2705 C C . LYS A 1 359 ? -8.870 -11.974 -94.541 1.00 55.00 359 LYS A C 1
ATOM 2707 O O . LYS A 1 359 ? -7.735 -11.535 -94.353 1.00 55.00 359 LYS A O 1
ATOM 2712 N N . PRO A 1 360 ? -9.108 -12.938 -95.450 1.00 54.75 360 PRO A N 1
ATOM 2713 C CA . PRO A 1 360 ? -8.041 -13.428 -96.313 1.00 54.75 360 PRO A CA 1
ATOM 2714 C C . PRO A 1 360 ? -7.630 -12.301 -97.270 1.00 54.75 360 PRO A C 1
ATOM 2716 O O . PRO A 1 360 ? -8.476 -11.743 -97.975 1.00 54.75 360 PRO A O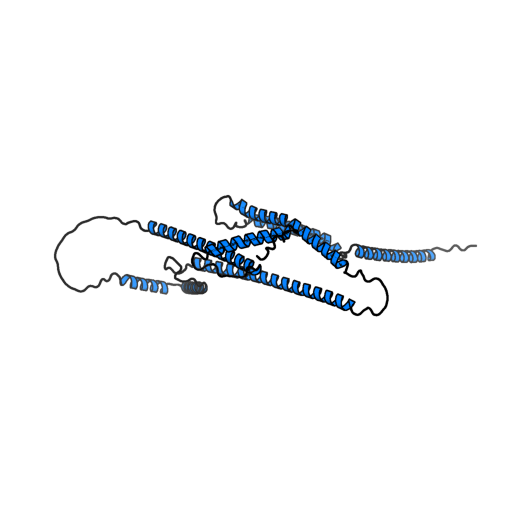 1
ATOM 2719 N N . MET A 1 361 ? -6.347 -11.930 -97.260 1.00 54.06 361 MET A N 1
ATOM 2720 C CA . MET A 1 361 ? -5.790 -11.037 -98.277 1.00 54.06 361 MET A CA 1
ATOM 2721 C C . MET A 1 361 ? -5.819 -11.760 -99.627 1.00 54.06 361 MET A C 1
ATOM 2723 O O . MET A 1 361 ? -5.352 -12.894 -99.727 1.00 54.06 361 MET A O 1
ATOM 2727 N N . ARG A 1 362 ? -6.425 -11.110 -100.624 1.00 46.56 362 ARG A N 1
ATOM 2728 C CA . ARG A 1 362 ? -6.369 -11.493 -102.038 1.00 46.56 362 ARG A CA 1
ATOM 2729 C C . ARG A 1 362 ? -5.093 -10.983 -102.678 1.00 46.56 362 ARG A C 1
ATOM 2731 O O . ARG A 1 362 ? -4.686 -9.862 -102.296 1.00 46.56 362 ARG A O 1
#

Sequence (362 aa):
MARLPQQTAIFSPSVARAAASAAKDWSFVDSWLHSKFPGHRGVPPFERTPETLRALLALATANETADEERSLVSRLEASALQELQHHATTQTSPITTISSSSPPSSSPTTNTSSDPSSLDIVGAQEAILDAISENLTREGRIALDSLASAAAAASLPPSLLPSGFPPGASDIGLAMITLSTEISDLQQTEARLQALANYVNDETVRVNTLMDDLLKQQRGQGQGQADGGSNSSSIIPSDLAKQNLETQRKIKQMAARLPDLKDRVSQLAASSVSSSSSSSGSHKEMITIEQVHRQEEEYKSLQALKAELDAELKPFRGLSSDIDVARQQLEGMRAELRQVTQRRDAVFEGLVERETPRKPMR

Organism: NCBI:txid303347

Solvent-accessible surface area (backbone atoms only — not comparable to full-atom values): 22068 Å² total; per-residue (Å²): 142,80,84,78,84,78,80,84,79,81,90,51,76,66,59,56,49,52,53,52,49,52,54,51,52,49,52,51,51,51,56,50,50,53,67,77,38,73,70,98,52,69,81,76,92,73,77,92,44,76,66,48,52,53,53,50,49,53,49,50,53,52,49,51,53,50,53,50,51,52,53,50,49,54,49,50,52,52,52,52,53,51,51,52,51,52,54,53,54,74,74,63,75,82,92,76,88,80,89,87,88,87,89,89,86,87,88,84,89,79,88,89,78,82,83,68,79,71,62,53,56,57,53,48,48,51,53,49,51,50,53,50,61,72,68,45,49,75,66,54,51,51,51,52,53,50,49,52,52,49,38,60,73,68,62,64,63,90,77,79,52,103,53,98,63,80,82,48,76,66,56,52,49,49,52,51,49,54,51,52,50,52,53,50,52,51,52,52,50,48,55,51,50,52,54,50,51,52,49,53,51,51,50,50,52,51,52,50,53,51,51,52,51,53,53,46,54,57,52,62,67,73,75,75,79,91,73,86,83,88,89,78,94,78,74,71,62,67,61,60,59,50,48,49,52,48,50,52,48,49,50,51,56,51,57,65,43,46,58,60,51,50,49,49,50,48,46,51,53,41,54,66,48,65,72,58,76,73,76,78,88,90,65,83,74,70,77,43,69,67,57,53,52,52,53,48,52,54,48,51,51,52,51,52,51,48,52,50,52,50,58,68,40,54,84,49,73,79,57,60,94,47,68,66,60,46,49,53,53,50,52,50,55,49,51,51,51,51,50,54,49,50,52,52,50,52,54,48,50,58,49,51,65,68,73,48,83,79,78,80,84,128

InterPro domains:
  IPR026243 HAUS augmin-like complex subunit 1 [PTHR31570] (13-355)

Foldseek 3Di:
DDDDPDDPDDDDPVVVVVVVVLVVLVVVLVVLQCVVDPDDPPDDDDDPDPVVSVVSSVVSVVVVVVVVVVVVVVVVVVVVVVVVVVVVVVVDDDDDDDDDDDDDDDDDDDDDDDDPPPVVVVVVVVVVVVVCVVPQDPVNVVVVVVQVVLCVVLVPPCPPDPDSDDDDPVRSVVSVVVVVVVVVVVVVVVVVVVVVVVVVVVVVVVVVVVVVVVVVVVVVVVPPDPDDDDDDPPPPPVVVVVVVVVVVVVCVVVVVCVVVVVVVVVVVVVVVCVVVPPDDDDDPPPCPVVNVVVVVVVVVVVVVVVVVVCVVCVVVPPPDPDPVVNVVVVVVVVVVVVVVVVVVVVVVVVVVVVPDDDDDDD